Protein AF-A0A9E3HXE9-F1 (afdb_monomer_lite)

Structure (mmCIF, N/CA/C/O backbone):
data_AF-A0A9E3HXE9-F1
#
_entry.id   AF-A0A9E3HXE9-F1
#
loop_
_atom_site.group_PDB
_atom_site.id
_atom_site.type_symbol
_atom_site.label_atom_id
_atom_site.label_alt_id
_atom_site.label_comp_id
_atom_site.label_asym_id
_atom_site.label_entity_id
_atom_site.label_seq_id
_atom_site.pdbx_PDB_ins_code
_atom_site.Cartn_x
_atom_site.Cartn_y
_atom_site.Cartn_z
_atom_site.occupancy
_atom_site.B_iso_or_equiv
_atom_site.auth_seq_id
_atom_site.auth_comp_id
_atom_site.auth_asym_id
_atom_site.auth_atom_id
_atom_site.pdbx_PDB_model_num
ATOM 1 N N . MET A 1 1 ? -17.053 38.452 -14.455 1.00 53.38 1 MET A N 1
ATOM 2 C CA . MET A 1 1 ? -16.678 37.095 -14.899 1.00 53.38 1 MET A CA 1
ATOM 3 C C . MET A 1 1 ? -16.166 36.362 -13.679 1.00 53.38 1 MET A C 1
ATOM 5 O O . MET A 1 1 ? -15.423 37.004 -12.946 1.00 53.38 1 MET A O 1
ATOM 9 N N . PRO A 1 2 ? -16.601 35.128 -13.382 1.00 64.50 2 PRO A N 1
ATOM 10 C CA . PRO A 1 2 ? -15.963 34.377 -12.308 1.00 64.50 2 PRO A CA 1
ATOM 11 C C . PRO A 1 2 ? -14.489 34.178 -12.680 1.00 64.50 2 PRO A C 1
ATOM 13 O O . PRO A 1 2 ? -14.194 33.881 -13.838 1.00 64.50 2 PRO A O 1
ATOM 16 N N . GLU A 1 3 ? -13.588 34.439 -11.733 1.00 71.31 3 GLU A N 1
ATOM 17 C CA . GLU A 1 3 ? -12.160 34.160 -11.889 1.00 71.31 3 GLU A CA 1
ATOM 18 C C . GLU A 1 3 ? -11.969 32.687 -12.251 1.00 71.31 3 GLU A C 1
ATOM 20 O O . GLU A 1 3 ? -12.626 31.800 -11.700 1.00 71.31 3 GLU A O 1
ATOM 25 N N . GLU A 1 4 ? -11.101 32.441 -13.226 1.00 71.62 4 GLU A N 1
ATOM 26 C CA . GLU A 1 4 ? -10.730 31.100 -13.650 1.00 71.62 4 GLU A CA 1
ATOM 27 C C . GLU A 1 4 ? -9.945 30.454 -12.499 1.00 71.62 4 GLU A C 1
ATOM 29 O O . GLU A 1 4 ? -8.842 30.880 -12.164 1.00 71.62 4 GLU A O 1
ATOM 34 N N . ILE A 1 5 ? -10.558 29.487 -11.811 1.00 73.94 5 ILE A N 1
ATOM 35 C CA . ILE A 1 5 ? -9.915 28.789 -10.695 1.00 73.94 5 ILE A CA 1
ATOM 36 C C . ILE A 1 5 ? -8.927 27.785 -11.287 1.00 73.94 5 ILE A C 1
ATOM 38 O O . ILE A 1 5 ? -9.320 26.707 -11.738 1.00 73.94 5 ILE A O 1
ATOM 42 N N . THR A 1 6 ? -7.641 28.125 -11.258 1.00 74.00 6 THR A N 1
ATOM 43 C CA . THR A 1 6 ? -6.564 27.169 -11.523 1.00 74.00 6 THR A CA 1
ATOM 44 C C . THR A 1 6 ? -6.412 26.261 -10.305 1.00 74.00 6 THR A C 1
ATOM 46 O O . THR A 1 6 ? -6.052 26.715 -9.221 1.00 74.00 6 THR A O 1
ATOM 49 N N . LEU A 1 7 ? -6.723 24.974 -10.461 1.00 71.50 7 LEU A N 1
ATOM 50 C CA . LEU A 1 7 ? -6.482 23.973 -9.423 1.00 71.50 7 LEU A CA 1
ATOM 51 C C . LEU A 1 7 ? -5.044 23.472 -9.548 1.00 71.50 7 LEU A C 1
ATOM 53 O O . LEU A 1 7 ? -4.742 22.667 -10.426 1.00 71.50 7 LEU A O 1
ATOM 57 N N . GLU A 1 8 ? -4.166 23.951 -8.672 1.00 70.88 8 GLU A N 1
ATOM 58 C CA . GLU A 1 8 ? -2.809 23.420 -8.553 1.00 70.88 8 GLU A CA 1
ATOM 59 C C . GLU A 1 8 ? -2.836 22.090 -7.776 1.00 70.88 8 GLU A C 1
ATOM 61 O O . GLU A 1 8 ? -3.487 22.008 -6.725 1.00 70.88 8 GLU A O 1
ATOM 66 N N . PRO A 1 9 ? -2.178 21.025 -8.272 1.00 69.75 9 PRO A N 1
ATOM 67 C CA . PRO A 1 9 ? -2.058 19.776 -7.534 1.00 69.75 9 PRO A CA 1
ATOM 68 C C . PRO A 1 9 ? -1.363 20.013 -6.191 1.00 69.75 9 PRO A C 1
ATOM 70 O O . PRO A 1 9 ? -0.239 20.504 -6.141 1.00 69.75 9 PRO A O 1
ATOM 73 N N . LEU A 1 10 ? -2.020 19.642 -5.091 1.00 77.69 10 LEU A N 1
ATOM 74 C CA . LEU A 1 10 ? -1.366 19.632 -3.788 1.00 77.69 10 LEU A CA 1
ATOM 75 C C . LEU A 1 10 ? -0.417 18.435 -3.732 1.00 77.69 10 LEU A C 1
ATOM 77 O O . LEU A 1 10 ? -0.864 17.284 -3.757 1.00 77.69 10 LEU A O 1
ATOM 81 N N . GLU A 1 11 ? 0.878 18.715 -3.641 1.00 86.00 11 GLU A N 1
ATOM 82 C CA . GLU A 1 11 ? 1.893 17.682 -3.481 1.00 86.00 11 GLU A CA 1
ATOM 83 C C . GLU A 1 11 ? 1.659 16.866 -2.203 1.00 86.00 11 GLU A C 1
ATOM 85 O O . GLU A 1 11 ? 1.182 17.372 -1.183 1.00 86.00 11 GLU A O 1
ATOM 90 N N . PHE A 1 12 ? 2.047 15.590 -2.246 1.00 93.50 12 PHE A N 1
ATOM 91 C CA . PHE A 1 12 ? 2.109 14.730 -1.068 1.00 93.50 12 PHE A CA 1
ATOM 92 C C . PHE A 1 12 ? 3.563 14.275 -0.839 1.00 93.50 12 PHE A C 1
ATOM 94 O O . PHE A 1 12 ? 3.935 13.176 -1.269 1.00 93.50 12 PHE A O 1
ATOM 101 N N . PRO A 1 13 ? 4.403 15.110 -0.193 1.00 94.75 13 PRO A N 1
ATOM 102 C CA . PRO A 1 13 ? 5.852 14.908 -0.130 1.00 94.75 13 PRO A CA 1
ATOM 103 C C . PRO A 1 13 ? 6.271 13.562 0.462 1.00 94.75 13 PRO A C 1
ATOM 105 O O . PRO A 1 13 ? 7.201 12.929 -0.033 1.00 94.75 13 PRO A O 1
ATOM 108 N N . GLU A 1 14 ? 5.573 13.092 1.493 1.00 94.69 14 GLU A N 1
ATOM 109 C CA . GLU A 1 14 ? 5.854 11.825 2.164 1.00 94.69 14 GLU A CA 1
ATOM 110 C C . GLU A 1 14 ? 5.603 10.638 1.223 1.00 94.69 14 GLU A C 1
ATOM 112 O O . GLU A 1 14 ? 6.399 9.702 1.175 1.00 94.69 14 GLU A O 1
ATOM 117 N N . ALA A 1 15 ? 4.551 10.698 0.397 1.00 94.25 15 ALA A N 1
ATOM 118 C CA . ALA A 1 15 ? 4.275 9.674 -0.609 1.00 94.25 15 ALA A CA 1
ATOM 119 C C . ALA A 1 15 ? 5.284 9.704 -1.768 1.00 94.25 15 ALA A C 1
ATOM 121 O O . ALA A 1 15 ? 5.744 8.646 -2.206 1.00 94.25 15 ALA A O 1
ATOM 122 N N . ILE A 1 16 ? 5.648 10.902 -2.243 1.00 94.62 16 ILE A N 1
ATOM 123 C CA . ILE A 1 16 ? 6.659 11.093 -3.296 1.00 94.62 16 ILE A CA 1
ATOM 124 C C . ILE A 1 16 ? 8.001 10.522 -2.828 1.00 94.62 16 ILE A C 1
ATOM 126 O O . ILE A 1 16 ? 8.587 9.682 -3.512 1.00 94.62 16 ILE A O 1
ATOM 130 N N . ARG A 1 17 ? 8.447 10.900 -1.625 1.00 92.94 17 ARG A N 1
ATOM 131 C CA . ARG A 1 17 ? 9.674 10.386 -1.006 1.00 92.94 17 ARG A CA 1
ATOM 132 C C . ARG A 1 17 ? 9.624 8.869 -0.831 1.00 92.94 17 ARG A C 1
ATOM 134 O O . ARG A 1 17 ? 10.551 8.178 -1.246 1.00 92.94 17 ARG A O 1
ATOM 141 N N . ALA A 1 18 ? 8.539 8.338 -0.264 1.00 91.00 18 ALA A N 1
ATOM 142 C CA . ALA A 1 18 ? 8.398 6.903 -0.031 1.00 91.00 18 ALA A CA 1
ATOM 143 C C . ALA A 1 18 ? 8.505 6.077 -1.323 1.00 91.00 18 ALA A C 1
ATOM 145 O O . ALA A 1 18 ? 9.090 4.993 -1.309 1.00 91.00 18 ALA A O 1
ATOM 146 N N . PHE A 1 19 ? 7.967 6.579 -2.439 1.00 93.06 19 PHE A N 1
ATOM 147 C CA . PHE A 1 19 ? 8.109 5.917 -3.734 1.00 93.06 19 PHE A CA 1
ATOM 148 C C . PHE A 1 19 ? 9.499 6.094 -4.342 1.00 93.06 19 PHE A C 1
ATOM 150 O O . PHE A 1 19 ? 10.075 5.122 -4.836 1.00 93.06 19 PHE A O 1
ATOM 157 N N . GLY A 1 20 ? 10.026 7.321 -4.309 1.00 92.25 20 GLY A N 1
ATOM 158 C CA . GLY A 1 20 ? 11.288 7.677 -4.951 1.00 92.25 20 GLY A CA 1
ATOM 159 C C . GLY A 1 20 ? 12.470 6.876 -4.414 1.00 92.25 20 GLY A C 1
ATOM 160 O O . GLY A 1 20 ? 13.327 6.440 -5.184 1.00 92.25 20 GLY A O 1
ATOM 161 N N . GLU A 1 21 ? 12.451 6.580 -3.114 1.00 89.69 21 GLU A N 1
ATOM 162 C CA . GLU A 1 21 ? 13.458 5.762 -2.436 1.00 89.69 21 GLU A CA 1
ATOM 163 C C . GLU A 1 21 ? 13.432 4.267 -2.803 1.00 89.69 21 GLU A C 1
ATOM 165 O O . GLU A 1 21 ? 14.360 3.538 -2.448 1.00 89.69 21 GLU A O 1
ATOM 170 N N . ARG A 1 22 ? 12.397 3.770 -3.496 1.00 90.06 22 ARG A N 1
ATOM 171 C CA . ARG A 1 22 ? 12.358 2.354 -3.887 1.00 90.06 22 ARG A CA 1
ATOM 172 C C . ARG A 1 22 ? 13.457 2.042 -4.887 1.00 90.06 22 ARG A C 1
ATOM 174 O O . ARG A 1 22 ? 13.699 2.819 -5.800 1.00 90.06 22 ARG A O 1
ATOM 181 N N . VAL A 1 23 ? 14.068 0.867 -4.800 1.00 88.94 23 VAL A N 1
ATOM 182 C CA . VAL A 1 23 ? 15.114 0.475 -5.754 1.00 88.94 23 VAL A CA 1
ATOM 183 C C . VAL A 1 23 ? 14.550 -0.426 -6.841 1.00 88.94 23 VAL A C 1
ATOM 185 O O . VAL A 1 23 ? 13.822 -1.380 -6.567 1.00 88.94 23 VAL A O 1
ATOM 188 N N . VAL A 1 24 ? 14.900 -0.121 -8.090 1.00 91.19 24 VAL A N 1
ATOM 189 C CA . VAL A 1 24 ? 14.556 -0.941 -9.254 1.00 91.19 24 VAL A CA 1
ATOM 190 C C . VAL A 1 24 ? 15.346 -2.241 -9.210 1.00 91.19 24 VAL A C 1
ATOM 192 O O . VAL A 1 24 ? 16.575 -2.219 -9.194 1.00 91.19 24 VAL A O 1
ATOM 195 N N . ILE A 1 25 ? 14.644 -3.373 -9.225 1.00 88.31 25 ILE A N 1
ATOM 196 C CA . ILE A 1 25 ? 15.264 -4.702 -9.219 1.00 88.31 25 ILE A CA 1
ATOM 197 C C . ILE A 1 25 ? 14.565 -5.655 -10.189 1.00 88.31 25 ILE A C 1
ATOM 199 O O . ILE A 1 25 ? 13.402 -5.456 -10.562 1.00 88.31 25 ILE A O 1
ATOM 203 N N . SER A 1 26 ? 15.257 -6.731 -10.569 1.00 88.81 26 SER A N 1
ATOM 204 C CA . SER A 1 26 ? 14.665 -7.776 -11.404 1.00 88.81 26 SER A CA 1
ATOM 205 C C . SER A 1 26 ? 13.560 -8.544 -10.662 1.00 88.81 26 SER A C 1
ATOM 207 O O . SER A 1 26 ? 13.594 -8.654 -9.428 1.00 88.81 26 SER A O 1
ATOM 209 N N . PRO A 1 27 ? 12.587 -9.126 -11.385 1.00 89.75 27 PRO A N 1
ATOM 210 C CA . PRO A 1 27 ? 11.570 -9.987 -10.784 1.00 89.75 27 PRO A CA 1
ATOM 211 C C . PRO A 1 27 ? 12.154 -11.160 -9.987 1.00 89.75 27 PRO A C 1
ATOM 213 O O . PRO A 1 27 ? 11.601 -11.550 -8.958 1.00 89.75 27 PRO A O 1
ATOM 216 N N . GLU A 1 28 ? 13.274 -11.726 -10.437 1.00 87.00 28 GLU A N 1
ATOM 217 C CA . GLU A 1 28 ? 13.980 -12.824 -9.773 1.00 87.00 28 GLU A CA 1
ATOM 218 C C . GLU A 1 28 ? 14.561 -12.365 -8.438 1.00 87.00 28 GLU A C 1
ATOM 220 O O . GLU A 1 28 ? 14.392 -13.042 -7.422 1.00 87.00 28 GLU A O 1
ATOM 225 N N . ALA A 1 29 ? 15.199 -11.190 -8.418 1.00 83.94 29 ALA A N 1
ATOM 226 C CA . ALA A 1 29 ? 15.708 -10.601 -7.190 1.00 83.94 29 ALA A CA 1
ATOM 227 C C . ALA A 1 29 ? 14.568 -10.298 -6.213 1.00 83.94 29 ALA A C 1
ATOM 229 O O . ALA A 1 29 ? 14.694 -10.631 -5.040 1.00 83.94 29 ALA A O 1
ATOM 230 N N . PHE A 1 30 ? 13.446 -9.758 -6.701 1.00 86.00 30 PHE A N 1
ATOM 231 C CA . PHE A 1 30 ? 12.275 -9.436 -5.883 1.00 86.00 30 PHE A CA 1
ATOM 232 C C . PHE A 1 30 ? 11.636 -10.668 -5.235 1.00 86.00 30 PHE A C 1
ATOM 234 O O . PHE A 1 30 ? 11.259 -10.632 -4.065 1.00 86.00 30 PHE A O 1
ATOM 241 N N . LYS A 1 31 ? 11.537 -11.786 -5.966 1.00 86.25 31 LYS A N 1
ATOM 242 C CA . LYS A 1 31 ? 11.004 -13.050 -5.427 1.00 86.25 31 LYS A CA 1
ATOM 243 C C . LYS A 1 31 ? 11.828 -13.587 -4.258 1.00 86.25 31 LYS A C 1
ATOM 245 O O . LYS A 1 31 ? 11.256 -14.214 -3.372 1.00 86.25 31 LYS A O 1
ATOM 250 N N . ALA A 1 32 ? 13.137 -13.339 -4.261 1.00 84.19 32 ALA A N 1
ATOM 251 C CA . ALA A 1 32 ? 14.045 -13.766 -3.200 1.00 84.19 32 ALA A CA 1
ATOM 252 C C . ALA A 1 32 ? 13.973 -12.887 -1.936 1.00 84.19 32 ALA A C 1
ATOM 254 O O . ALA A 1 32 ? 14.601 -13.228 -0.937 1.00 84.19 32 ALA A O 1
ATOM 255 N N . LEU A 1 33 ? 13.239 -11.768 -1.975 1.00 79.19 33 LEU A N 1
ATOM 256 C CA . LEU A 1 33 ? 13.024 -10.895 -0.821 1.00 79.19 33 LEU A CA 1
ATOM 257 C C . LEU A 1 33 ? 11.876 -11.421 0.046 1.00 79.19 33 LEU A C 1
ATOM 259 O O . LEU A 1 33 ? 10.850 -11.881 -0.479 1.00 79.19 33 LEU A O 1
ATOM 263 N N . ASP A 1 34 ? 12.030 -11.286 1.363 1.00 81.62 34 ASP A N 1
ATOM 264 C CA . ASP A 1 34 ? 10.933 -11.429 2.320 1.00 81.62 34 ASP A CA 1
ATOM 265 C C . ASP A 1 34 ? 9.880 -10.318 2.138 1.00 81.62 34 ASP A C 1
ATOM 267 O O . ASP A 1 34 ? 10.105 -9.325 1.441 1.00 81.62 34 ASP A O 1
ATOM 271 N N . GLU A 1 35 ? 8.701 -10.499 2.734 1.00 78.12 35 GLU A N 1
ATOM 272 C CA . GLU A 1 35 ? 7.560 -9.601 2.522 1.00 78.12 35 GLU A CA 1
ATOM 273 C C . GLU A 1 35 ? 7.824 -8.162 2.982 1.00 78.12 35 GLU A C 1
ATOM 275 O O . GLU A 1 35 ? 7.425 -7.235 2.282 1.00 78.12 35 GLU A O 1
ATOM 280 N N . GLN A 1 36 ? 8.545 -7.963 4.088 1.00 76.69 36 GLN A N 1
ATOM 281 C CA . GLN A 1 36 ? 8.868 -6.625 4.590 1.00 76.69 36 GLN A CA 1
ATOM 282 C C . GLN A 1 36 ? 9.848 -5.915 3.655 1.00 76.69 36 GLN A C 1
ATOM 284 O O . GLN A 1 36 ? 9.658 -4.752 3.294 1.00 76.69 36 GLN A O 1
ATOM 289 N N . THR A 1 37 ? 10.855 -6.644 3.179 1.00 78.56 37 THR A N 1
ATOM 290 C CA . THR A 1 37 ? 11.885 -6.115 2.284 1.00 78.56 37 THR A CA 1
ATOM 291 C C . THR A 1 37 ? 11.330 -5.666 0.925 1.00 78.56 37 THR A C 1
ATOM 293 O O . THR A 1 37 ? 11.843 -4.731 0.305 1.00 78.56 37 THR A O 1
ATOM 296 N N . ARG A 1 38 ? 10.232 -6.274 0.461 1.00 82.31 38 ARG A N 1
ATOM 297 C CA . ARG A 1 38 ? 9.562 -5.897 -0.798 1.00 82.31 38 ARG A CA 1
ATOM 298 C C . ARG A 1 38 ? 9.024 -4.466 -0.805 1.00 82.31 38 ARG A C 1
ATOM 300 O O . ARG A 1 38 ? 8.910 -3.896 -1.887 1.00 82.31 38 ARG A O 1
ATOM 307 N N . ALA A 1 39 ? 8.745 -3.865 0.355 1.00 81.75 39 ALA A N 1
ATOM 308 C CA . ALA A 1 39 ? 8.250 -2.488 0.454 1.00 81.75 39 ALA A CA 1
ATOM 309 C C . ALA A 1 39 ? 9.229 -1.443 -0.123 1.00 81.75 39 ALA A C 1
ATOM 311 O O . ALA A 1 39 ? 8.799 -0.406 -0.638 1.00 81.75 39 ALA A O 1
ATOM 312 N N . ALA A 1 40 ? 10.535 -1.731 -0.069 1.00 83.25 40 ALA A N 1
ATOM 313 C CA . ALA A 1 40 ? 11.605 -0.859 -0.558 1.00 83.25 40 ALA A CA 1
ATOM 314 C C . ALA A 1 40 ? 12.023 -1.139 -2.006 1.00 83.25 40 ALA A C 1
ATOM 316 O O . ALA A 1 40 ? 12.920 -0.482 -2.530 1.00 83.25 40 ALA A O 1
ATOM 317 N N . ALA A 1 41 ? 11.425 -2.133 -2.655 1.00 87.19 41 ALA A N 1
ATOM 318 C CA . ALA A 1 41 ? 11.788 -2.529 -4.003 1.00 87.19 41 ALA A CA 1
ATOM 319 C C . ALA A 1 41 ? 10.678 -2.173 -4.992 1.00 87.19 41 ALA A C 1
ATOM 321 O O . ALA A 1 41 ? 9.487 -2.226 -4.683 1.00 87.19 41 ALA A O 1
ATOM 322 N N . PHE A 1 42 ? 11.069 -1.850 -6.218 1.00 92.75 42 PHE A N 1
ATOM 323 C CA . PHE A 1 42 ? 10.162 -1.709 -7.344 1.00 92.75 42 PHE A CA 1
ATOM 324 C C . PHE A 1 42 ? 10.528 -2.721 -8.427 1.00 92.75 42 PHE A C 1
ATOM 326 O O . PHE A 1 42 ? 11.683 -2.838 -8.839 1.00 92.75 42 PHE A O 1
ATOM 333 N N . THR A 1 43 ? 9.528 -3.462 -8.898 1.00 93.94 43 THR A N 1
ATOM 334 C CA . THR A 1 43 ? 9.687 -4.396 -10.010 1.00 93.94 43 THR A CA 1
ATOM 335 C C . THR A 1 43 ? 8.381 -4.558 -10.780 1.00 93.94 43 THR A C 1
ATOM 337 O O . THR A 1 43 ? 7.294 -4.261 -10.277 1.00 93.94 43 THR A O 1
ATOM 340 N N . MET A 1 44 ? 8.478 -5.102 -11.990 1.00 94.62 44 MET A N 1
ATOM 341 C CA . MET A 1 44 ? 7.336 -5.522 -12.794 1.00 94.62 44 MET A CA 1
ATOM 342 C C . MET A 1 44 ? 7.498 -7.000 -13.138 1.00 94.62 44 MET A C 1
ATOM 344 O O . MET A 1 44 ? 8.269 -7.360 -14.016 1.00 94.62 44 MET A O 1
ATOM 348 N N . GLY A 1 45 ? 6.737 -7.874 -12.475 1.00 90.19 45 GLY A N 1
ATOM 349 C CA . GLY A 1 45 ? 6.890 -9.331 -12.603 1.00 90.19 45 GLY A CA 1
ATOM 350 C C . GLY A 1 45 ? 6.734 -9.946 -14.007 1.00 90.19 45 GLY A C 1
ATOM 351 O O . GLY A 1 45 ? 6.992 -11.136 -14.149 1.00 90.19 45 GLY A O 1
ATOM 352 N N . LYS A 1 46 ? 6.296 -9.185 -15.022 1.00 89.81 46 LYS A N 1
ATOM 353 C CA . LYS A 1 46 ? 6.209 -9.617 -16.434 1.00 89.81 46 LYS A CA 1
ATOM 354 C C . LYS A 1 46 ? 7.265 -8.969 -17.342 1.00 89.81 46 LYS A C 1
ATOM 356 O O . LYS A 1 46 ? 7.139 -9.064 -18.557 1.00 89.81 46 LYS A O 1
ATOM 361 N N . VAL A 1 47 ? 8.242 -8.269 -16.771 1.00 90.56 47 VAL A N 1
ATOM 362 C CA . VAL A 1 47 ? 9.253 -7.498 -17.500 1.00 90.56 47 VAL A CA 1
ATOM 363 C C . VAL A 1 47 ? 10.630 -7.947 -17.041 1.00 90.56 47 VAL A C 1
ATOM 365 O O . VAL A 1 47 ? 10.930 -7.871 -15.852 1.00 90.56 47 VAL A O 1
ATOM 368 N N . SER A 1 48 ? 11.454 -8.419 -17.971 1.00 87.06 48 SER A N 1
ATOM 369 C CA . SER A 1 48 ? 12.845 -8.811 -17.712 1.00 87.06 48 SER A CA 1
ATOM 370 C C . SER A 1 48 ? 13.812 -7.642 -17.884 1.00 87.06 48 SER A C 1
ATOM 372 O O . SER A 1 48 ? 14.864 -7.593 -17.250 1.00 87.06 48 SER A O 1
ATOM 374 N N . GLU A 1 49 ? 13.464 -6.679 -18.732 1.00 91.25 49 GLU A N 1
ATOM 375 C CA . GLU A 1 49 ? 14.345 -5.589 -19.116 1.00 91.25 49 GLU A CA 1
ATOM 376 C C . GLU A 1 49 ? 14.342 -4.501 -18.042 1.00 91.25 49 GLU A C 1
ATOM 378 O O . GLU A 1 49 ? 13.374 -3.753 -17.889 1.00 91.25 49 GLU A O 1
ATOM 383 N N . LEU A 1 50 ? 15.459 -4.367 -17.320 1.00 90.31 50 LEU A N 1
ATOM 384 C CA . LEU A 1 50 ? 15.617 -3.364 -16.259 1.00 90.31 50 LEU A CA 1
ATOM 385 C C . LEU A 1 50 ? 15.325 -1.938 -16.739 1.00 90.31 50 LEU A C 1
ATOM 387 O O . LEU A 1 50 ? 14.775 -1.152 -15.978 1.00 90.31 50 LEU A O 1
ATOM 391 N N . GLN A 1 51 ? 15.629 -1.616 -18.000 1.00 92.19 51 GLN A N 1
ATOM 392 C CA . GLN A 1 51 ? 15.319 -0.310 -18.591 1.00 92.19 51 GLN A CA 1
ATOM 393 C C . GLN A 1 51 ? 13.811 -0.023 -18.629 1.00 92.19 51 GLN A C 1
ATOM 395 O O . GLN A 1 51 ? 13.400 1.105 -18.369 1.00 92.19 51 GLN A O 1
ATOM 400 N N . LEU A 1 52 ? 12.974 -1.031 -18.896 1.00 94.81 52 LEU A N 1
ATOM 401 C CA . LEU A 1 52 ? 11.518 -0.876 -18.862 1.00 94.81 52 LEU A CA 1
ATOM 402 C C . LEU A 1 52 ? 10.992 -0.745 -17.434 1.00 94.81 52 LEU A C 1
ATOM 404 O O . LEU A 1 52 ? 10.086 0.048 -17.188 1.00 94.81 52 LEU A O 1
ATOM 408 N N . ILE A 1 53 ? 11.567 -1.490 -16.487 1.00 95.94 53 ILE A N 1
ATOM 409 C CA . ILE A 1 53 ? 11.200 -1.368 -15.071 1.00 95.94 53 ILE A CA 1
ATOM 410 C C . ILE A 1 53 ? 11.588 0.023 -14.548 1.00 95.94 53 ILE A C 1
ATOM 412 O O . ILE A 1 53 ? 10.7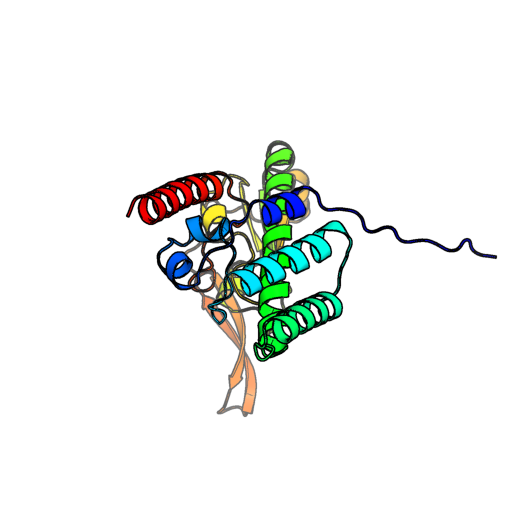79 0.679 -13.898 1.00 95.94 53 ILE A O 1
ATOM 416 N N . ALA A 1 54 ? 12.790 0.504 -14.869 1.00 95.56 54 ALA A N 1
ATOM 417 C CA . ALA A 1 54 ? 13.243 1.842 -14.505 1.00 95.56 54 ALA A CA 1
ATOM 418 C C . ALA A 1 54 ? 12.347 2.927 -15.116 1.00 95.56 54 ALA A C 1
ATOM 420 O O . ALA A 1 54 ? 11.841 3.772 -14.384 1.00 95.56 54 ALA A O 1
ATOM 421 N N . GLY A 1 55 ? 12.037 2.839 -16.412 1.00 96.38 55 GLY A N 1
ATOM 422 C CA . GLY A 1 55 ? 11.134 3.792 -17.058 1.00 96.38 55 GLY A CA 1
ATOM 423 C C . GLY A 1 55 ? 9.711 3.780 -16.487 1.00 96.38 55 GLY A C 1
ATOM 424 O O . GLY A 1 55 ? 9.077 4.828 -16.378 1.00 96.38 55 GLY A O 1
ATOM 425 N N . ALA A 1 56 ? 9.205 2.619 -16.057 1.00 96.94 56 ALA A N 1
ATOM 426 C CA . ALA A 1 56 ? 7.928 2.547 -15.349 1.00 96.94 56 ALA A CA 1
ATOM 427 C C . ALA A 1 56 ? 7.987 3.218 -13.968 1.00 96.94 56 ALA A C 1
ATOM 429 O O . ALA A 1 56 ? 7.028 3.880 -13.572 1.00 96.94 56 ALA A O 1
ATOM 430 N N . LYS A 1 57 ? 9.099 3.078 -13.236 1.00 96.88 57 LYS A N 1
ATOM 431 C CA . LYS A 1 57 ? 9.298 3.805 -11.978 1.00 96.88 57 LYS A CA 1
ATOM 432 C C . LYS A 1 57 ? 9.308 5.312 -12.219 1.00 96.88 57 LYS A C 1
ATOM 434 O O . LYS A 1 57 ? 8.554 6.011 -11.558 1.00 96.88 57 LYS A O 1
ATOM 439 N N . GLU A 1 58 ? 10.073 5.791 -13.194 1.00 96.00 58 GLU A N 1
ATOM 440 C CA . GLU A 1 58 ? 10.138 7.218 -13.539 1.00 96.00 58 GLU A CA 1
ATOM 441 C C . GLU A 1 58 ? 8.761 7.778 -13.930 1.00 96.00 58 GLU A C 1
ATOM 443 O O . GLU A 1 58 ? 8.379 8.868 -13.509 1.00 96.00 58 GLU A O 1
ATOM 448 N N . GL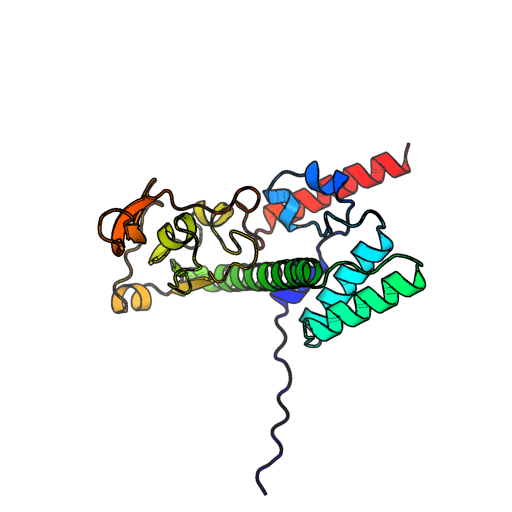Y A 1 59 ? 7.976 7.024 -14.707 1.00 96.00 59 GLY A N 1
ATOM 449 C CA . GLY A 1 59 ? 6.606 7.413 -15.054 1.00 96.00 59 GLY A CA 1
ATOM 450 C C . GLY A 1 59 ? 5.680 7.506 -13.837 1.00 96.00 59 GLY A C 1
ATOM 451 O O . GLY A 1 59 ? 4.835 8.396 -13.766 1.00 96.00 59 GLY A O 1
ATOM 452 N N . LEU A 1 60 ? 5.848 6.614 -12.859 1.00 96.38 60 LEU A N 1
ATOM 453 C CA . LEU A 1 60 ? 5.119 6.665 -11.591 1.00 96.38 60 LEU A CA 1
ATOM 454 C C . LEU A 1 60 ? 5.575 7.818 -10.689 1.00 96.38 60 LEU A C 1
ATOM 456 O O . LEU A 1 60 ? 4.734 8.426 -10.036 1.00 96.38 60 LEU A O 1
ATOM 460 N N . GLU A 1 61 ? 6.870 8.134 -10.660 1.00 95.12 61 GLU A N 1
ATOM 461 C CA . GLU A 1 61 ? 7.399 9.296 -9.937 1.00 95.12 61 GLU A CA 1
ATOM 462 C C . GLU A 1 61 ? 6.794 10.588 -10.466 1.00 95.12 61 GLU A C 1
ATOM 464 O O . GLU A 1 61 ? 6.221 11.336 -9.678 1.00 95.12 61 GLU A O 1
ATOM 469 N N . ARG A 1 62 ? 6.811 10.789 -11.791 1.00 93.56 62 ARG A N 1
ATOM 470 C CA . ARG A 1 62 ? 6.153 11.943 -12.421 1.00 93.56 62 ARG A CA 1
ATOM 471 C C . ARG A 1 62 ? 4.669 12.002 -12.084 1.00 93.56 62 ARG A C 1
ATOM 473 O O . ARG A 1 62 ? 4.162 13.055 -11.717 1.00 93.56 62 ARG A O 1
ATOM 480 N N . ALA A 1 63 ? 3.969 10.867 -12.147 1.00 93.62 63 ALA A N 1
ATOM 481 C CA . ALA A 1 63 ? 2.549 10.827 -11.809 1.00 93.62 63 ALA A CA 1
ATOM 482 C C . ALA A 1 63 ? 2.264 11.234 -10.351 1.00 93.62 63 ALA A C 1
ATOM 484 O O . ALA A 1 63 ? 1.210 11.812 -10.086 1.00 93.62 63 ALA A O 1
ATOM 485 N N . LEU A 1 64 ? 3.182 10.938 -9.423 1.00 93.12 64 LEU A N 1
ATOM 486 C CA . LEU A 1 64 ? 3.083 11.309 -8.010 1.00 93.12 64 LEU A CA 1
ATOM 487 C C . LEU A 1 64 ? 3.479 12.766 -7.737 1.00 93.12 64 LEU A C 1
ATOM 489 O O . LEU A 1 64 ? 2.875 13.377 -6.860 1.00 93.12 64 LEU A O 1
ATOM 493 N N . SER A 1 65 ? 4.480 13.307 -8.439 1.00 92.38 65 SER A N 1
ATOM 494 C CA . SER A 1 65 ? 4.997 14.662 -8.200 1.00 92.38 65 SER A CA 1
ATOM 495 C C . SER A 1 65 ? 4.260 15.745 -8.983 1.00 92.38 65 SER A C 1
ATOM 497 O O . SER A 1 65 ? 3.949 16.791 -8.434 1.00 92.38 65 SER A O 1
ATOM 499 N N . GLU A 1 66 ? 3.964 15.501 -10.258 1.00 90.56 66 GLU A N 1
ATOM 500 C CA . GLU A 1 66 ? 3.416 16.507 -11.181 1.00 90.56 66 GLU A CA 1
ATOM 501 C C . GLU A 1 66 ? 1.900 16.357 -11.377 1.00 90.56 66 GLU A C 1
ATOM 503 O O . GLU A 1 66 ? 1.243 17.239 -11.925 1.00 90.56 66 GLU A O 1
ATOM 508 N N . GLY A 1 67 ? 1.331 15.240 -10.913 1.00 85.38 67 GLY A N 1
ATOM 509 C CA . GLY A 1 67 ? -0.041 14.848 -11.210 1.00 85.38 67 GLY A CA 1
ATOM 510 C C . GLY A 1 67 ? -0.147 14.255 -12.616 1.00 85.38 67 GLY A C 1
ATOM 511 O O . GLY A 1 67 ? -0.139 14.961 -13.617 1.00 85.38 67 GLY A O 1
ATOM 512 N N . GLY A 1 68 ? -0.281 12.930 -12.696 1.00 86.88 68 GLY A N 1
ATOM 513 C CA . GLY A 1 68 ? -0.412 12.203 -13.963 1.00 86.88 68 GLY A CA 1
ATOM 514 C C . GLY A 1 68 ? -1.499 11.136 -13.913 1.00 86.88 68 GLY A C 1
ATOM 515 O O . GLY A 1 68 ? -1.788 10.552 -12.865 1.00 86.88 68 GLY A O 1
ATOM 516 N N . THR A 1 69 ? -2.121 10.863 -15.056 1.00 93.19 69 THR A N 1
ATOM 517 C CA . THR A 1 69 ? -3.158 9.836 -15.174 1.00 93.19 69 THR A CA 1
ATOM 518 C C . THR A 1 69 ? -2.570 8.479 -15.562 1.00 93.19 69 THR A C 1
ATOM 520 O O . THR A 1 69 ? -1.448 8.358 -16.058 1.00 93.19 69 THR A O 1
ATOM 523 N N . PHE A 1 70 ? -3.374 7.421 -15.423 1.00 96.00 70 PHE A N 1
ATOM 524 C CA . PHE A 1 70 ? -3.021 6.116 -15.985 1.00 96.00 70 PHE A CA 1
ATOM 525 C C . PHE A 1 70 ? -2.807 6.174 -17.512 1.00 96.00 70 PHE A C 1
ATOM 527 O O . PHE A 1 70 ? -2.004 5.410 -18.049 1.00 96.00 70 PHE A O 1
ATOM 534 N N . ALA A 1 71 ? -3.512 7.061 -18.224 1.00 96.38 71 ALA A N 1
ATOM 535 C CA . ALA A 1 71 ? -3.340 7.202 -19.666 1.00 96.38 71 ALA A CA 1
ATOM 536 C C . ALA A 1 71 ? -1.937 7.721 -20.010 1.00 96.38 71 ALA A C 1
ATOM 538 O O . ALA A 1 71 ? -1.301 7.149 -20.894 1.00 96.38 71 ALA A O 1
ATOM 539 N N . ASP A 1 72 ? -1.447 8.713 -19.263 1.00 95.44 72 ASP A N 1
ATOM 540 C CA . ASP A 1 72 ? -0.106 9.286 -19.430 1.00 95.44 72 ASP A CA 1
ATOM 541 C C . ASP A 1 72 ? 0.962 8.224 -19.157 1.00 95.44 72 ASP A C 1
ATOM 543 O O . ASP A 1 72 ? 1.762 7.905 -20.034 1.00 95.44 72 ASP A O 1
ATOM 547 N N . PHE A 1 73 ? 0.866 7.546 -18.006 1.00 96.88 73 PHE A N 1
ATOM 548 C CA . PHE A 1 73 ? 1.759 6.440 -17.646 1.00 96.88 73 PHE A CA 1
ATOM 549 C C . PHE A 1 73 ? 1.813 5.344 -18.723 1.00 96.88 73 PHE A C 1
ATOM 551 O O . PHE A 1 73 ? 2.884 4.862 -19.098 1.00 96.88 73 PHE A O 1
ATOM 558 N N . LYS A 1 74 ? 0.649 4.934 -19.241 1.00 97.31 74 LYS A N 1
ATOM 559 C CA . LYS A 1 74 ? 0.549 3.900 -20.278 1.00 97.31 74 LYS A CA 1
ATOM 560 C C . LYS A 1 74 ? 1.198 4.351 -21.590 1.00 97.31 74 LYS A C 1
ATOM 562 O O . LYS A 1 74 ? 1.852 3.538 -22.244 1.00 97.31 74 LYS A O 1
ATOM 567 N N . ASN A 1 75 ? 0.992 5.606 -21.985 1.00 96.31 75 ASN A N 1
ATOM 568 C CA . ASN A 1 75 ? 1.551 6.160 -23.215 1.00 96.31 75 ASN A CA 1
ATOM 569 C C . ASN A 1 75 ? 3.078 6.274 -23.119 1.00 96.31 75 ASN A C 1
ATOM 571 O O . ASN A 1 75 ? 3.767 5.809 -24.027 1.00 96.31 75 ASN A O 1
ATOM 575 N N . ASP A 1 76 ? 3.595 6.781 -21.999 1.00 95.19 76 ASP A N 1
ATOM 576 C CA . ASP A 1 76 ? 5.033 6.892 -21.731 1.00 95.19 76 ASP A CA 1
ATOM 577 C C . ASP A 1 76 ? 5.718 5.522 -21.757 1.00 95.19 76 ASP A C 1
ATOM 579 O O . ASP A 1 76 ? 6.720 5.324 -22.452 1.00 95.19 76 ASP A O 1
ATOM 583 N N . PHE A 1 77 ? 5.139 4.538 -21.058 1.00 96.38 77 PHE A N 1
ATOM 584 C CA . PHE A 1 77 ? 5.656 3.171 -21.060 1.00 96.38 77 PHE A CA 1
ATOM 585 C C . PHE A 1 77 ? 5.636 2.559 -22.468 1.00 96.38 77 PHE A C 1
ATOM 587 O O . PHE A 1 77 ? 6.602 1.921 -22.887 1.00 96.38 77 PHE A O 1
ATOM 594 N N . GLY A 1 78 ? 4.549 2.760 -23.220 1.00 96.31 78 GLY A N 1
ATOM 595 C CA . GLY A 1 78 ? 4.421 2.277 -24.595 1.00 96.31 78 GLY A CA 1
ATOM 596 C C . GLY A 1 78 ? 5.451 2.899 -25.541 1.00 96.31 78 GLY A C 1
ATOM 597 O O . GLY A 1 78 ? 6.046 2.188 -26.350 1.00 96.31 78 GLY A O 1
ATOM 598 N N . ALA A 1 79 ? 5.710 4.203 -25.415 1.00 96.06 79 ALA A N 1
ATOM 599 C CA . ALA A 1 79 ? 6.728 4.899 -26.195 1.00 96.06 79 ALA A CA 1
ATOM 600 C C . ALA A 1 79 ? 8.137 4.355 -25.907 1.00 96.06 79 ALA A C 1
ATOM 602 O O . ALA A 1 79 ? 8.899 4.093 -26.842 1.00 96.06 79 ALA A O 1
ATOM 603 N N . LEU A 1 80 ? 8.461 4.117 -24.631 1.00 96.00 80 LEU A N 1
ATOM 604 C CA . LEU A 1 80 ? 9.730 3.509 -24.235 1.00 96.00 80 LEU A CA 1
ATOM 605 C C . LEU A 1 80 ? 9.871 2.076 -24.768 1.00 96.00 80 LEU A C 1
ATOM 607 O O . LEU A 1 80 ? 10.904 1.741 -25.345 1.00 96.00 80 LEU A O 1
ATOM 611 N N . ALA A 1 81 ? 8.831 1.249 -24.632 1.00 95.50 81 ALA A N 1
ATOM 612 C CA . ALA A 1 81 ? 8.829 -0.119 -25.148 1.00 95.50 81 ALA A CA 1
ATOM 613 C C . ALA A 1 81 ? 9.066 -0.161 -26.663 1.00 95.50 81 ALA A C 1
ATOM 615 O O . ALA A 1 81 ? 9.949 -0.883 -27.125 1.00 95.50 81 ALA A O 1
ATOM 616 N N . ASN A 1 82 ? 8.372 0.690 -27.424 1.00 95.75 82 ASN A N 1
ATOM 617 C CA . ASN A 1 82 ? 8.554 0.791 -28.872 1.00 95.75 82 ASN A CA 1
ATOM 618 C C . ASN A 1 82 ? 9.979 1.215 -29.249 1.00 95.75 82 ASN A C 1
ATOM 620 O O . ASN A 1 82 ? 10.567 0.643 -30.165 1.00 95.75 82 ASN A O 1
ATOM 624 N N . LYS A 1 83 ? 10.562 2.179 -28.524 1.00 95.88 83 LYS A N 1
ATOM 625 C CA . LYS A 1 83 ? 11.950 2.619 -28.735 1.00 95.88 83 LYS A CA 1
ATOM 626 C C . LYS A 1 83 ? 12.960 1.488 -28.516 1.00 95.88 83 LYS A C 1
ATOM 628 O O . LYS A 1 83 ? 13.981 1.451 -29.195 1.00 95.88 83 LYS A O 1
ATOM 633 N N . LEU A 1 84 ? 12.672 0.575 -27.590 1.00 94.00 84 LEU A N 1
ATOM 634 C CA . LEU A 1 84 ? 13.502 -0.596 -27.297 1.00 94.00 84 LEU A CA 1
ATOM 635 C C . LEU A 1 84 ? 13.181 -1.809 -28.188 1.00 94.00 84 LEU A C 1
ATOM 637 O O . LEU A 1 84 ? 13.807 -2.854 -28.035 1.00 94.00 84 LEU A O 1
ATOM 641 N N . GLY A 1 85 ? 12.221 -1.697 -29.113 1.00 93.81 85 GLY A N 1
ATOM 642 C CA . GLY A 1 85 ? 11.792 -2.808 -29.966 1.00 93.81 85 GLY A CA 1
ATOM 643 C C . GLY A 1 85 ? 11.023 -3.903 -29.217 1.00 93.81 85 GLY A C 1
ATOM 644 O O . GLY A 1 85 ? 10.956 -5.038 -29.685 1.00 93.81 85 GLY A O 1
ATOM 645 N N . ILE A 1 86 ? 10.451 -3.581 -28.054 1.00 92.62 86 ILE A N 1
ATOM 646 C CA . ILE A 1 86 ? 9.727 -4.517 -27.190 1.00 92.62 86 ILE A CA 1
ATOM 647 C C . ILE A 1 86 ? 8.226 -4.302 -27.365 1.00 92.62 86 ILE A C 1
ATOM 649 O O . ILE A 1 86 ? 7.737 -3.174 -27.397 1.00 92.62 86 ILE A O 1
ATOM 653 N N . THR A 1 87 ? 7.473 -5.401 -27.452 1.00 90.25 87 THR A N 1
ATOM 654 C CA . THR A 1 87 ? 6.011 -5.331 -27.560 1.00 90.25 87 THR A CA 1
ATOM 655 C C . THR A 1 87 ? 5.410 -4.739 -26.277 1.00 90.25 87 THR A C 1
ATOM 657 O O . THR A 1 87 ? 5.674 -5.266 -25.192 1.00 90.25 87 THR A O 1
ATOM 660 N N . PRO A 1 88 ? 4.576 -3.685 -26.365 1.00 87.50 88 PRO A N 1
ATOM 661 C CA . PRO A 1 88 ? 3.922 -3.105 -25.198 1.00 87.50 88 PRO A CA 1
ATOM 662 C C . PRO A 1 88 ? 3.059 -4.114 -24.428 1.00 87.50 88 PRO A C 1
ATOM 664 O O . PRO A 1 88 ? 2.388 -4.974 -25.001 1.00 87.50 88 PRO A O 1
ATOM 667 N N . LEU A 1 89 ? 3.043 -3.982 -23.102 1.00 93.00 89 LEU A N 1
ATOM 668 C CA . LEU A 1 89 ? 2.273 -4.855 -22.217 1.00 93.00 89 LEU A CA 1
ATOM 669 C C . LEU A 1 89 ? 0.771 -4.551 -22.273 1.00 93.00 89 LEU A C 1
ATOM 671 O O . LEU A 1 89 ? 0.339 -3.453 -22.622 1.00 93.00 89 LEU A O 1
ATOM 675 N N . SER A 1 90 ? -0.044 -5.517 -21.838 1.00 95.56 90 SER A N 1
ATOM 676 C CA . SER A 1 90 ? -1.497 -5.334 -21.763 1.00 95.56 90 SER A CA 1
ATOM 677 C C . SER A 1 90 ? -1.871 -4.134 -20.869 1.00 95.56 90 SER A C 1
ATOM 679 O O . SER A 1 90 ? -1.342 -4.044 -19.752 1.00 95.56 90 SER A O 1
ATOM 681 N N . PRO A 1 91 ? -2.853 -3.296 -21.257 1.00 95.88 91 PRO A N 1
ATOM 682 C CA . PRO A 1 91 ? -3.298 -2.163 -20.442 1.00 95.88 91 PRO A CA 1
ATOM 683 C C . PRO A 1 91 ? -3.729 -2.552 -19.023 1.00 95.88 91 PRO A C 1
ATOM 685 O O . PRO A 1 91 ? -3.423 -1.846 -18.074 1.00 95.88 91 PRO A O 1
ATOM 688 N N . HIS A 1 92 ? -4.375 -3.708 -18.851 1.00 96.06 92 HIS A N 1
ATOM 689 C CA . HIS A 1 92 ? -4.809 -4.200 -17.536 1.00 96.06 92 HIS A CA 1
ATOM 690 C C . HIS A 1 92 ? -3.642 -4.460 -16.567 1.00 96.06 92 HIS A C 1
ATOM 692 O O . HIS A 1 92 ? -3.747 -4.226 -15.361 1.00 96.06 92 HIS A O 1
ATOM 698 N N . TYR A 1 93 ? -2.515 -4.948 -17.091 1.00 96.12 93 TYR A N 1
ATOM 699 C CA . TYR A 1 93 ? -1.312 -5.154 -16.292 1.00 96.12 93 TYR A CA 1
ATOM 700 C C . TYR A 1 93 ? -0.674 -3.819 -15.900 1.00 96.12 93 TYR A C 1
ATOM 702 O O . TYR A 1 93 ? -0.360 -3.622 -14.729 1.00 96.12 93 TYR A O 1
ATOM 710 N N . LEU A 1 94 ? -0.553 -2.890 -16.853 1.00 97.19 94 LEU A N 1
ATOM 711 C CA . LEU A 1 94 ? -0.025 -1.549 -16.592 1.00 97.19 94 LEU A CA 1
ATOM 712 C C . LEU A 1 94 ? -0.886 -0.788 -15.580 1.00 97.19 94 LEU A C 1
ATOM 714 O O . LEU A 1 94 ? -0.343 -0.145 -14.691 1.00 97.19 94 LEU A O 1
ATOM 718 N N . GLU A 1 95 ? -2.210 -0.922 -15.646 1.00 97.38 95 GLU A N 1
ATOM 719 C CA . GLU A 1 95 ? -3.121 -0.328 -14.663 1.00 97.38 95 GLU A CA 1
ATOM 720 C C . GLU A 1 95 ? -2.872 -0.898 -13.263 1.00 97.38 95 GLU A C 1
ATOM 722 O O . GLU A 1 95 ? -2.850 -0.165 -12.279 1.00 97.38 95 GLU A O 1
ATOM 727 N N . THR A 1 96 ? -2.634 -2.207 -13.161 1.00 96.81 96 THR A N 1
ATOM 728 C CA . THR A 1 96 ? -2.306 -2.848 -11.881 1.00 96.81 96 THR A CA 1
ATOM 729 C C . THR A 1 96 ? -0.986 -2.321 -11.320 1.00 96.81 96 THR A C 1
ATOM 731 O O . THR A 1 96 ? -0.915 -2.018 -10.132 1.00 96.81 96 THR A O 1
ATOM 734 N N . VAL A 1 97 ? 0.046 -2.181 -12.158 1.00 96.62 97 VAL A N 1
ATOM 735 C CA . VAL A 1 97 ? 1.339 -1.600 -11.758 1.00 96.62 97 VAL A CA 1
ATOM 736 C C . VAL A 1 97 ? 1.155 -0.157 -11.293 1.00 96.62 97 VAL A C 1
ATOM 738 O O . VAL A 1 97 ? 1.613 0.186 -10.205 1.00 96.62 97 VAL A O 1
ATOM 741 N N . PHE A 1 98 ? 0.411 0.642 -12.062 1.00 97.50 98 PHE A N 1
ATOM 742 C CA . PHE A 1 98 ? 0.116 2.032 -11.738 1.00 97.50 98 PHE A CA 1
ATOM 743 C C . PHE A 1 98 ? -0.591 2.161 -10.382 1.00 97.50 98 PHE A C 1
ATOM 745 O O . PHE A 1 98 ? -0.112 2.847 -9.481 1.00 97.50 98 PHE A O 1
ATOM 752 N N . LEU A 1 99 ? -1.698 1.435 -10.198 1.00 96.19 99 LEU A N 1
ATOM 753 C CA . LEU A 1 99 ? -2.494 1.481 -8.972 1.00 96.19 99 LEU A CA 1
ATOM 754 C C . LEU A 1 99 ? -1.721 0.971 -7.754 1.00 96.19 99 LEU A C 1
ATOM 756 O O . LEU A 1 99 ? -1.800 1.592 -6.699 1.00 96.19 99 LEU A O 1
ATOM 760 N N . ASN A 1 100 ? -0.970 -0.129 -7.876 1.00 95.50 100 ASN A N 1
ATOM 761 C CA . ASN A 1 100 ? -0.162 -0.636 -6.764 1.00 95.50 100 ASN A CA 1
ATOM 762 C C . ASN A 1 100 ? 0.911 0.384 -6.362 1.00 95.50 100 ASN A C 1
ATOM 764 O O . ASN A 1 100 ? 1.104 0.626 -5.170 1.00 95.50 100 ASN A O 1
ATOM 768 N N . GLY A 1 101 ? 1.590 0.980 -7.350 1.00 94.94 101 GLY A N 1
ATOM 769 C CA . GLY A 1 101 ? 2.592 2.020 -7.145 1.00 94.94 101 GLY A CA 1
ATOM 770 C C . GLY A 1 101 ? 1.998 3.192 -6.379 1.00 94.94 101 GLY A C 1
ATOM 771 O O . GLY A 1 101 ? 2.363 3.402 -5.229 1.00 94.94 101 GLY A O 1
ATOM 772 N N . VAL A 1 102 ? 1.003 3.863 -6.963 1.00 95.06 102 VAL A N 1
ATOM 773 C CA . VAL A 1 102 ? 0.371 5.052 -6.375 1.00 95.06 102 VAL A CA 1
ATOM 774 C C . VAL A 1 102 ? -0.225 4.767 -4.994 1.00 95.06 102 VAL A C 1
ATOM 776 O O . VAL A 1 102 ? 0.069 5.482 -4.039 1.00 95.06 102 VAL A O 1
ATOM 779 N N . GLN A 1 103 ? -1.029 3.710 -4.842 1.00 94.81 103 GLN A N 1
ATOM 780 C CA . GLN A 1 103 ? -1.695 3.431 -3.564 1.00 94.81 103 GLN A CA 1
ATOM 781 C C . GLN A 1 103 ? -0.695 3.127 -2.452 1.00 94.81 103 GLN A C 1
ATOM 783 O O . GLN A 1 103 ? -0.830 3.657 -1.352 1.00 94.81 103 GLN A O 1
ATOM 788 N N . SER A 1 104 ? 0.312 2.291 -2.722 1.00 94.56 104 SER A N 1
ATOM 789 C CA . SER A 1 104 ? 1.310 1.952 -1.704 1.00 94.56 104 SER A CA 1
ATOM 790 C C . SER A 1 104 ? 2.117 3.173 -1.260 1.00 94.56 104 SER A C 1
ATOM 792 O O . SER A 1 104 ? 2.379 3.305 -0.069 1.00 94.56 104 SER A O 1
ATOM 794 N N . SER A 1 105 ? 2.439 4.092 -2.175 1.00 94.75 105 SER A N 1
ATOM 795 C CA . SER A 1 105 ? 3.121 5.353 -1.859 1.00 94.75 105 SER A CA 1
ATOM 796 C C . SER A 1 105 ? 2.270 6.264 -0.985 1.00 94.75 105 SER A C 1
ATOM 798 O O . SER A 1 105 ? 2.734 6.745 0.044 1.00 94.75 105 SER A O 1
ATOM 800 N N . TYR A 1 106 ? 0.998 6.453 -1.348 1.00 95.56 106 TYR A N 1
ATOM 801 C CA . TYR A 1 106 ? 0.076 7.258 -0.547 1.00 95.56 106 TYR A CA 1
ATOM 802 C C . TYR A 1 106 ? -0.090 6.670 0.852 1.00 95.56 106 TYR A C 1
ATOM 804 O O . TYR A 1 106 ? -0.034 7.403 1.832 1.00 95.56 106 TYR A O 1
ATOM 812 N N . HIS A 1 107 ? -0.255 5.353 0.976 1.00 96.50 107 HIS A N 1
ATOM 813 C CA . HIS A 1 107 ? -0.359 4.720 2.286 1.00 96.50 107 HIS A CA 1
ATOM 814 C C . HIS A 1 107 ? 0.924 4.839 3.112 1.00 96.50 107 HIS A C 1
ATOM 816 O O . HIS A 1 107 ? 0.823 5.096 4.309 1.00 96.50 107 HIS A O 1
ATOM 822 N N . ALA A 1 108 ? 2.101 4.736 2.492 1.00 94.69 108 ALA A N 1
ATOM 823 C CA . ALA A 1 108 ? 3.370 4.976 3.172 1.00 94.69 108 ALA A CA 1
ATOM 824 C C . ALA A 1 108 ? 3.457 6.407 3.729 1.00 94.69 108 ALA A C 1
ATOM 826 O O . ALA A 1 108 ? 3.750 6.589 4.908 1.00 94.69 108 ALA A O 1
ATOM 827 N N . GLY A 1 109 ? 3.100 7.414 2.927 1.00 95.50 109 GLY A N 1
ATOM 828 C CA . GLY A 1 109 ? 3.070 8.799 3.398 1.00 95.50 109 GLY A CA 1
ATOM 829 C C . GLY A 1 109 ? 2.024 9.038 4.492 1.00 95.50 109 GLY A C 1
ATOM 830 O O . GLY A 1 109 ? 2.266 9.763 5.453 1.00 95.50 109 GLY A O 1
ATOM 831 N N . ARG A 1 110 ? 0.853 8.390 4.400 1.00 97.00 110 ARG A N 1
ATOM 832 C CA . ARG A 1 110 ? -0.197 8.504 5.429 1.00 97.00 110 ARG A CA 1
ATOM 833 C C . ARG A 1 110 ? 0.214 7.861 6.742 1.00 97.00 110 ARG A C 1
ATOM 835 O O . ARG A 1 110 ? -0.179 8.373 7.786 1.00 97.00 110 ARG A O 1
ATOM 842 N N . TRP A 1 111 ? 0.960 6.763 6.688 1.00 96.94 111 TRP A N 1
ATOM 843 C CA . TRP A 1 111 ? 1.549 6.152 7.870 1.00 96.94 111 TRP A CA 1
ATOM 844 C C . TRP A 1 111 ? 2.493 7.132 8.563 1.00 96.94 111 TRP A C 1
ATOM 846 O O . TRP A 1 111 ? 2.330 7.382 9.751 1.00 96.94 111 TRP A O 1
ATOM 856 N N . GLU A 1 112 ? 3.408 7.754 7.820 1.00 95.56 112 GLU A N 1
ATOM 857 C CA . GLU A 1 112 ? 4.348 8.729 8.378 1.00 95.56 112 GLU A CA 1
ATOM 858 C C . GLU A 1 112 ? 3.629 9.894 9.074 1.00 95.56 112 GLU A C 1
ATOM 860 O O . GLU A 1 112 ? 3.828 10.107 10.270 1.00 95.56 112 GLU A O 1
ATOM 865 N N . GLN A 1 113 ? 2.679 10.538 8.389 1.00 96.25 113 GLN A N 1
ATOM 866 C CA . GLN A 1 113 ? 1.857 11.608 8.972 1.00 96.25 113 GLN A CA 1
ATOM 867 C C . GLN A 1 113 ? 1.108 11.163 10.235 1.00 96.25 113 GLN A C 1
ATOM 869 O O . GLN A 1 113 ? 0.903 11.945 11.160 1.00 96.25 113 GLN A O 1
ATOM 874 N N . GLN A 1 114 ? 0.648 9.909 10.280 1.00 97.75 114 GLN A N 1
ATOM 875 C CA . GLN A 1 114 ? -0.034 9.357 11.450 1.00 97.75 114 GLN A CA 1
ATOM 876 C C . GLN A 1 114 ? 0.924 9.146 12.621 1.00 97.75 114 GLN A C 1
ATOM 878 O O . GLN A 1 114 ? 0.551 9.454 13.754 1.00 97.75 114 GLN A O 1
ATOM 883 N N . GLN A 1 115 ? 2.143 8.681 12.353 1.00 96.12 115 GLN A N 1
ATOM 884 C CA . GLN A 1 115 ? 3.170 8.502 13.374 1.00 96.12 115 GLN A CA 1
ATOM 885 C C . GLN A 1 115 ? 3.649 9.840 13.950 1.00 96.12 115 GLN A C 1
ATOM 887 O O . GLN A 1 115 ? 3.905 9.912 15.149 1.00 96.12 115 GLN A O 1
ATOM 892 N N . GLU A 1 116 ? 3.701 10.907 13.151 1.00 96.44 116 GLU A N 1
ATOM 893 C CA . GLU A 1 116 ? 4.059 12.257 13.619 1.00 96.44 116 GLU A CA 1
ATOM 894 C C . GLU A 1 116 ? 3.050 12.833 14.621 1.00 96.44 116 GLU A C 1
ATOM 896 O O . GLU A 1 116 ? 3.421 13.555 15.546 1.00 96.44 116 GLU A O 1
ATOM 901 N N . VAL A 1 117 ? 1.764 12.502 14.466 1.00 97.69 117 VAL A N 1
ATOM 902 C CA . VAL A 1 117 ? 0.679 13.056 15.296 1.00 97.69 117 VAL A CA 1
ATOM 903 C C . VAL A 1 117 ? 0.141 12.080 16.340 1.00 97.69 117 VAL A C 1
ATOM 905 O O . VAL A 1 117 ? -0.856 12.389 16.999 1.00 97.69 117 VAL A O 1
ATOM 908 N N . LYS A 1 118 ? 0.758 10.904 16.505 1.00 97.06 118 LYS A N 1
ATOM 909 C CA . LYS A 1 118 ? 0.218 9.815 17.335 1.00 97.06 118 LYS A CA 1
ATOM 910 C C . LYS A 1 118 ? 0.029 10.185 18.808 1.00 97.06 118 LYS A C 1
ATOM 912 O O . LYS A 1 118 ? -0.906 9.697 19.428 1.00 97.06 118 LYS A O 1
ATOM 917 N N . GLU A 1 119 ? 0.820 11.112 19.345 1.00 97.62 119 GLU A N 1
ATOM 918 C CA . GLU A 1 119 ? 0.640 11.609 20.720 1.00 97.62 119 GLU A CA 1
ATOM 919 C C . GLU A 1 119 ? -0.714 12.319 20.904 1.00 97.62 119 GLU A C 1
ATOM 921 O O . GLU A 1 119 ? -1.378 12.181 21.931 1.00 97.62 119 GLU A O 1
ATOM 926 N N . LEU A 1 120 ? -1.168 13.048 19.879 1.00 98.12 120 LEU A N 1
ATOM 927 C CA . LEU A 1 120 ? -2.464 13.737 19.873 1.00 98.12 120 LEU A CA 1
ATOM 928 C C . LEU A 1 120 ? -3.595 12.849 19.334 1.00 98.12 120 LEU A C 1
ATOM 930 O O . LEU A 1 120 ? -4.767 13.039 19.674 1.00 98.12 120 LEU A O 1
ATOM 934 N N . ARG A 1 121 ? -3.259 11.893 18.463 1.00 98.31 121 ARG A N 1
ATOM 935 C CA . ARG A 1 121 ? -4.198 10.992 17.783 1.00 98.31 121 ARG A CA 1
ATOM 936 C C . ARG A 1 121 ? -3.755 9.530 17.945 1.00 98.31 121 ARG A C 1
ATOM 938 O O . ARG A 1 121 ? -3.355 8.910 16.960 1.00 98.31 121 ARG A O 1
ATOM 945 N N . PRO A 1 122 ? -3.838 8.970 19.166 1.00 98.31 122 PRO A N 1
ATOM 946 C CA . PRO A 1 122 ? -3.197 7.699 19.509 1.00 98.31 122 PRO A CA 1
ATOM 947 C C . PRO A 1 122 ? -3.904 6.463 18.957 1.00 98.31 122 PRO A C 1
ATOM 949 O O . PRO A 1 122 ? -3.402 5.357 19.138 1.00 98.31 122 PRO A O 1
ATOM 952 N N . PHE A 1 123 ? -5.062 6.612 18.310 1.00 98.62 123 PHE A N 1
ATOM 953 C CA . PHE A 1 123 ? -5.834 5.490 17.787 1.00 98.62 123 PHE A CA 1
ATOM 954 C C . PHE A 1 123 ? -5.881 5.514 16.271 1.00 98.62 123 PHE A C 1
ATOM 956 O O . PHE A 1 123 ? -6.215 6.534 15.674 1.00 98.62 123 PHE A O 1
ATOM 963 N N . LEU A 1 124 ? -5.616 4.368 15.656 1.00 98.69 124 LEU A N 1
ATOM 964 C CA . LEU A 1 124 ? -5.790 4.139 14.230 1.00 98.69 124 LEU A CA 1
ATOM 965 C C . LEU A 1 124 ? -6.990 3.219 14.019 1.00 98.69 124 LEU A C 1
ATOM 967 O O . LEU A 1 124 ? -7.130 2.219 14.717 1.00 98.69 124 LEU A O 1
ATOM 971 N N . SER A 1 125 ? -7.855 3.549 13.060 1.00 98.56 125 SER A N 1
ATOM 972 C CA . SER A 1 125 ? -9.013 2.728 12.696 1.00 98.56 125 SER A CA 1
ATOM 973 C C . SER A 1 125 ? -9.004 2.382 11.211 1.00 98.56 125 SER A C 1
ATOM 975 O O . SER A 1 125 ? -8.776 3.251 10.360 1.00 98.56 125 SER A O 1
ATOM 977 N N . TYR A 1 126 ? -9.237 1.108 10.905 1.00 98.56 126 TYR A N 1
ATOM 978 C CA . TYR A 1 126 ? -9.225 0.559 9.555 1.00 98.56 126 TYR A CA 1
ATOM 979 C C . TYR A 1 126 ? -10.618 0.613 8.923 1.00 98.56 126 TYR A C 1
ATOM 981 O O . TYR A 1 126 ? -11.601 0.118 9.472 1.00 98.56 126 TYR A O 1
ATOM 989 N N . PHE A 1 127 ? -10.704 1.146 7.707 1.00 98.06 127 PHE A N 1
ATOM 990 C CA . PHE A 1 127 ? -11.944 1.244 6.948 1.00 98.06 127 PHE A CA 1
ATOM 991 C C . PHE A 1 127 ? -11.795 0.630 5.566 1.00 98.06 127 PHE A C 1
ATOM 993 O O . PHE A 1 127 ? -10.860 0.920 4.824 1.00 98.06 127 PHE A O 1
ATOM 1000 N N . THR A 1 128 ? -12.791 -0.152 5.180 1.00 97.06 128 THR A N 1
ATOM 1001 C CA . THR A 1 128 ? -13.004 -0.570 3.792 1.00 97.06 128 THR A CA 1
ATOM 1002 C C . THR A 1 128 ? -14.002 0.366 3.108 1.00 97.06 128 THR A C 1
ATOM 1004 O O . THR A 1 128 ? -14.680 1.160 3.763 1.00 97.06 128 THR A O 1
ATOM 1007 N N . VAL A 1 129 ? -14.128 0.264 1.784 1.00 95.31 129 VAL A N 1
ATOM 1008 C CA . VAL A 1 129 ? -15.200 0.948 1.036 1.00 95.31 129 VAL A CA 1
ATOM 1009 C C . VAL A 1 129 ? -16.589 0.330 1.279 1.00 95.31 129 VAL A C 1
ATOM 1011 O O . VAL A 1 129 ? -17.593 0.974 1.009 1.00 95.31 129 VAL A O 1
ATOM 1014 N N . GLY A 1 130 ? -16.653 -0.893 1.821 1.00 92.75 130 GLY A N 1
ATOM 1015 C CA . GLY A 1 130 ? -17.904 -1.550 2.221 1.00 92.75 130 GLY A CA 1
ATOM 1016 C C . GLY A 1 130 ? -18.762 -2.117 1.083 1.00 92.75 130 GLY A C 1
ATOM 1017 O O . GLY A 1 130 ? -19.907 -2.483 1.332 1.00 92.75 130 GLY A O 1
ATOM 1018 N N . ASP A 1 131 ? -18.240 -2.194 -0.144 1.00 92.75 131 ASP A N 1
ATOM 1019 C CA . ASP A 1 131 ? -18.933 -2.820 -1.276 1.00 92.75 131 ASP A CA 1
ATOM 1020 C C . ASP A 1 131 ? -18.630 -4.325 -1.404 1.00 92.75 131 ASP A C 1
ATOM 1022 O O . ASP A 1 131 ? -17.803 -4.889 -0.687 1.00 92.75 131 ASP A O 1
ATOM 1026 N N . ASP A 1 132 ? -19.305 -4.980 -2.346 1.00 90.19 132 ASP A N 1
ATOM 1027 C CA . ASP A 1 132 ? -19.190 -6.413 -2.643 1.00 90.19 132 ASP A CA 1
ATOM 1028 C C . ASP A 1 132 ? -17.854 -6.825 -3.287 1.00 90.19 132 ASP A C 1
ATOM 1030 O O . ASP A 1 132 ? -17.542 -8.012 -3.373 1.00 90.19 132 ASP A O 1
ATOM 1034 N N . ARG A 1 133 ? -17.036 -5.856 -3.710 1.00 92.38 133 ARG A N 1
ATOM 1035 C CA . ARG A 1 133 ? -15.688 -6.085 -4.246 1.00 92.38 133 ARG A CA 1
ATOM 1036 C C . ARG A 1 133 ? -14.626 -6.096 -3.145 1.00 92.38 133 ARG A C 1
ATOM 1038 O O . ARG A 1 133 ? -13.463 -6.403 -3.423 1.00 92.38 133 ARG A O 1
ATOM 1045 N N . VAL A 1 134 ? -14.975 -5.728 -1.911 1.00 95.31 134 VAL A N 1
ATOM 1046 C CA . VAL A 1 134 ? -14.092 -5.900 -0.754 1.00 95.31 134 VAL A CA 1
ATOM 1047 C C . VAL A 1 134 ? -13.985 -7.389 -0.439 1.00 95.31 134 VAL A C 1
ATOM 1049 O O . VAL A 1 134 ? -14.978 -8.061 -0.180 1.00 95.31 134 VAL A O 1
ATOM 1052 N N . ARG A 1 135 ? -12.755 -7.908 -0.431 1.00 95.44 135 ARG A N 1
ATOM 1053 C CA . ARG A 1 135 ? -12.481 -9.294 -0.036 1.00 95.44 135 ARG A CA 1
ATOM 1054 C C . ARG A 1 135 ? -12.939 -9.554 1.402 1.00 95.44 135 ARG A C 1
ATOM 1056 O O . ARG A 1 135 ? -12.693 -8.695 2.251 1.00 95.44 135 ARG A O 1
ATOM 1063 N N . PRO A 1 136 ? -13.500 -10.737 1.716 1.00 96.19 136 PRO A N 1
ATOM 1064 C CA . PRO A 1 136 ? -13.968 -11.056 3.066 1.00 96.19 136 PRO A CA 1
ATOM 1065 C C . PRO A 1 136 ? -12.920 -10.820 4.162 1.00 96.19 136 PRO A C 1
ATOM 1067 O O . PRO A 1 136 ? -13.230 -10.185 5.164 1.00 96.19 136 PRO A O 1
ATOM 1070 N N . HIS A 1 137 ? -11.662 -11.219 3.940 1.00 97.44 137 HIS A N 1
ATOM 1071 C CA . HIS A 1 137 ? -10.566 -10.991 4.894 1.00 97.44 137 HIS A CA 1
ATOM 1072 C C . HIS A 1 137 ? -10.302 -9.501 5.173 1.00 97.44 137 HIS A C 1
ATOM 1074 O O . HIS A 1 137 ? -9.976 -9.119 6.293 1.00 97.44 137 HIS A O 1
ATOM 1080 N N . HIS A 1 138 ? -10.507 -8.628 4.182 1.00 97.56 138 HIS A N 1
ATOM 1081 C CA . HIS A 1 138 ? -10.378 -7.180 4.364 1.00 97.56 138 HIS A CA 1
ATOM 1082 C C . HIS A 1 138 ? -11.627 -6.591 5.019 1.00 97.56 138 HIS A C 1
ATOM 1084 O O . HIS A 1 138 ? -11.529 -5.668 5.821 1.00 97.56 138 HIS A O 1
ATOM 1090 N N . ALA A 1 139 ? -12.812 -7.117 4.696 1.00 97.50 139 ALA A N 1
ATOM 1091 C CA . ALA A 1 139 ? -14.053 -6.738 5.362 1.00 97.50 139 ALA A CA 1
ATOM 1092 C C . ALA A 1 139 ? -14.004 -7.072 6.861 1.00 97.50 139 ALA A C 1
ATOM 1094 O O . ALA A 1 139 ? -14.473 -6.274 7.668 1.00 97.50 139 ALA A O 1
ATOM 1095 N N . ALA A 1 140 ? -13.349 -8.174 7.238 1.00 97.88 140 ALA A N 1
ATOM 1096 C CA . ALA A 1 140 ? -13.070 -8.521 8.627 1.00 97.88 140 ALA A CA 1
ATOM 1097 C C . ALA A 1 140 ? -12.154 -7.504 9.333 1.00 97.88 140 ALA A C 1
ATOM 1099 O O . ALA A 1 140 ? -12.204 -7.406 10.552 1.00 97.88 140 ALA A O 1
ATOM 1100 N N . LEU A 1 141 ? -11.368 -6.693 8.614 1.00 98.12 141 LEU A N 1
ATOM 1101 C CA . LEU A 1 141 ? -10.594 -5.585 9.195 1.00 98.12 141 LEU A CA 1
ATOM 1102 C C . LEU A 1 141 ? -11.422 -4.299 9.369 1.00 98.12 141 LEU A C 1
ATOM 1104 O O . LEU A 1 141 ? -10.982 -3.374 10.044 1.00 98.12 141 LEU A O 1
ATOM 1108 N N . HIS A 1 142 ? -12.624 -4.205 8.794 1.00 97.69 142 HIS A N 1
ATOM 1109 C CA . HIS A 1 142 ? -13.436 -2.991 8.890 1.00 97.69 142 HIS A CA 1
ATOM 1110 C C . HIS A 1 142 ? -13.795 -2.669 10.350 1.00 97.69 142 HIS A C 1
ATOM 1112 O O . HIS A 1 142 ? -14.307 -3.519 11.084 1.00 97.69 142 HIS A O 1
ATOM 1118 N N . GLY A 1 143 ? -13.535 -1.433 10.772 1.00 96.94 143 GLY A N 1
ATOM 1119 C CA . GLY A 1 143 ? -13.799 -0.946 12.123 1.00 96.94 143 GLY A CA 1
ATOM 1120 C C . GLY A 1 143 ? -12.805 -1.425 13.183 1.00 96.94 143 GLY A C 1
ATOM 1121 O O . GLY A 1 143 ? -12.978 -1.070 14.345 1.00 96.94 143 GLY A O 1
ATOM 1122 N N . VAL A 1 144 ? -11.773 -2.200 12.818 1.00 98.25 144 VAL A N 1
ATOM 1123 C CA . VAL A 1 144 ? -10.671 -2.509 13.744 1.00 98.25 144 VAL A CA 1
ATOM 1124 C C . VAL A 1 144 ? -10.024 -1.196 14.153 1.00 98.25 144 VAL A C 1
ATOM 1126 O O . VAL A 1 144 ? -9.507 -0.480 13.294 1.00 98.25 144 VAL A O 1
ATOM 1129 N N . THR A 1 145 ? -10.051 -0.901 15.450 1.00 98.56 145 THR A N 1
ATOM 1130 C CA . THR A 1 145 ? -9.390 0.267 16.029 1.00 98.56 145 THR A CA 1
ATOM 1131 C C . THR A 1 145 ? -8.377 -0.206 17.057 1.00 98.56 145 THR A C 1
ATOM 1133 O O . THR A 1 145 ? -8.728 -0.945 17.971 1.00 98.56 145 THR A O 1
ATOM 1136 N N . LEU A 1 146 ? -7.121 0.199 16.888 1.00 98.56 146 LEU A N 1
ATOM 1137 C CA . LEU A 1 146 ? -5.992 -0.199 17.732 1.00 98.56 146 LEU A CA 1
ATOM 1138 C C . LEU A 1 146 ? -5.158 1.042 18.088 1.00 98.56 146 LEU A C 1
ATOM 1140 O O . LEU A 1 146 ? -5.213 2.041 17.357 1.00 98.56 146 LEU A O 1
ATOM 1144 N N . PRO A 1 147 ? -4.344 0.995 19.157 1.00 98.25 147 PRO A N 1
ATOM 1145 C CA . PRO A 1 147 ? -3.289 1.983 19.372 1.00 98.25 147 PRO A CA 1
ATOM 1146 C C . PRO A 1 147 ? -2.398 2.144 18.127 1.00 98.25 147 PRO A C 1
ATOM 1148 O O . PRO A 1 147 ? -2.157 1.175 17.405 1.00 98.25 147 PRO A O 1
ATOM 1151 N N . ALA A 1 148 ? -1.901 3.353 17.863 1.00 97.62 148 ALA A N 1
ATOM 1152 C CA . ALA A 1 148 ? -1.091 3.647 16.676 1.00 97.62 148 ALA A CA 1
ATOM 1153 C C . ALA A 1 148 ? 0.207 2.825 16.614 1.00 97.62 148 ALA A C 1
ATOM 1155 O O . ALA A 1 148 ? 0.601 2.367 15.547 1.00 97.62 148 ALA A O 1
ATOM 1156 N N . ASP A 1 149 ? 0.810 2.543 17.771 1.00 95.88 149 ASP A N 1
ATOM 1157 C CA . ASP A 1 149 ? 2.022 1.723 17.879 1.00 95.88 149 ASP A CA 1
ATOM 1158 C C . ASP A 1 149 ? 1.736 0.215 18.007 1.00 95.88 149 ASP A C 1
ATOM 1160 O O . ASP A 1 149 ? 2.643 -0.575 18.273 1.00 95.88 149 ASP A O 1
ATOM 1164 N N . HIS A 1 150 ? 0.484 -0.218 17.825 1.00 97.38 150 HIS A N 1
ATOM 1165 C CA . HIS A 1 150 ? 0.140 -1.632 17.928 1.00 97.38 150 HIS A CA 1
ATOM 1166 C C . HIS A 1 150 ? 0.845 -2.454 16.825 1.00 97.38 150 HIS A C 1
ATOM 1168 O O . HIS A 1 150 ? 0.723 -2.124 15.639 1.00 97.38 150 HIS A O 1
ATOM 1174 N N . PRO A 1 151 ? 1.524 -3.571 17.154 1.00 95.25 151 PRO A N 1
ATOM 1175 C CA . PRO A 1 151 ? 2.377 -4.297 16.207 1.00 95.25 151 PRO A CA 1
ATOM 1176 C C . PRO A 1 151 ? 1.623 -4.861 14.997 1.00 95.25 151 PRO A C 1
ATOM 1178 O O . PRO A 1 151 ? 2.205 -5.015 13.925 1.00 95.25 151 PRO A O 1
ATOM 1181 N N . ARG A 1 152 ? 0.313 -5.120 15.119 1.00 95.69 152 ARG A N 1
ATOM 1182 C CA . ARG A 1 152 ? -0.515 -5.592 13.992 1.00 95.69 152 ARG A CA 1
ATOM 1183 C C . ARG A 1 152 ? -0.455 -4.666 12.782 1.00 95.69 152 ARG A C 1
ATOM 1185 O O . ARG A 1 152 ? -0.507 -5.184 11.666 1.00 95.69 152 ARG A O 1
ATOM 1192 N N . TRP A 1 153 ? -0.284 -3.351 12.966 1.00 96.12 153 TRP A N 1
ATOM 1193 C CA . TRP A 1 153 ? -0.163 -2.411 11.847 1.00 96.12 153 TRP A CA 1
ATOM 1194 C C . TRP A 1 153 ? 0.992 -2.752 10.909 1.00 96.12 153 TRP A C 1
ATOM 1196 O O . TRP A 1 153 ? 0.866 -2.532 9.712 1.00 96.12 153 TRP A O 1
ATOM 1206 N N . GLN A 1 154 ? 2.046 -3.408 11.397 1.00 92.75 154 GLN A N 1
ATOM 1207 C CA . GLN A 1 154 ? 3.150 -3.854 10.545 1.00 92.75 154 GLN A CA 1
ATOM 1208 C C . GLN A 1 154 ? 2.753 -4.914 9.514 1.00 92.75 154 GLN A C 1
ATOM 1210 O O . GLN A 1 154 ? 3.480 -5.129 8.552 1.00 92.75 154 GLN A O 1
ATOM 1215 N N . SER A 1 155 ? 1.596 -5.553 9.691 1.00 92.56 155 SER A N 1
ATOM 1216 C CA . SER A 1 155 ? 1.086 -6.588 8.788 1.00 92.56 155 SER A CA 1
ATOM 1217 C C . SER A 1 155 ? -0.224 -6.211 8.102 1.00 92.56 155 SER A C 1
ATOM 1219 O O . SER A 1 155 ? -0.453 -6.652 6.988 1.00 92.56 155 SER A O 1
ATOM 1221 N N . ILE A 1 156 ? -1.096 -5.414 8.733 1.00 96.00 156 ILE A N 1
ATOM 1222 C CA . ILE A 1 156 ? -2.449 -5.144 8.208 1.00 96.00 156 ILE A CA 1
ATOM 1223 C C . ILE A 1 156 ? -2.615 -3.754 7.592 1.00 96.00 156 ILE A C 1
ATOM 1225 O O . ILE A 1 156 ? -3.708 -3.461 7.096 1.00 96.00 156 ILE A O 1
ATOM 1229 N N . TYR A 1 157 ? -1.612 -2.875 7.686 1.00 97.00 157 TYR A N 1
ATOM 1230 C CA . TYR A 1 157 ? -1.733 -1.512 7.177 1.00 97.00 157 TYR A CA 1
ATOM 1231 C C . TYR A 1 157 ? -1.798 -1.529 5.640 1.00 97.00 157 TYR A C 1
ATOM 1233 O O . TYR A 1 157 ? -0.954 -2.152 5.003 1.00 97.00 157 TYR A O 1
ATOM 1241 N N . PRO A 1 158 ? -2.799 -0.871 5.027 1.00 96.50 158 PRO A N 1
ATOM 1242 C CA . PRO A 1 158 ? -3.036 -0.969 3.593 1.00 96.50 158 PRO A CA 1
ATOM 1243 C C . PRO A 1 158 ? -1.864 -0.425 2.758 1.00 96.50 158 PRO A C 1
ATOM 1245 O O . PRO A 1 158 ? -1.112 0.419 3.239 1.00 96.50 158 PRO A O 1
ATOM 1248 N N . PRO A 1 159 ? -1.745 -0.839 1.481 1.00 95.94 159 PRO A N 1
ATOM 1249 C CA . PRO A 1 159 ? -2.671 -1.702 0.750 1.00 95.94 159 PRO A CA 1
ATOM 1250 C C . PRO A 1 159 ? -2.471 -3.191 1.067 1.00 95.94 159 PRO A C 1
ATOM 1252 O O . PRO A 1 159 ? -1.363 -3.697 1.046 1.00 95.94 159 PRO A O 1
ATOM 1255 N N . ASN A 1 160 ? -3.574 -3.918 1.245 1.00 96.19 160 ASN A N 1
ATOM 1256 C CA . ASN A 1 160 ? -3.562 -5.340 1.613 1.00 96.19 160 ASN A CA 1
ATOM 1257 C C . ASN A 1 160 ? -3.724 -6.279 0.400 1.00 96.19 160 ASN A C 1
ATOM 1259 O O . ASN A 1 160 ? -4.125 -7.429 0.545 1.00 96.19 160 ASN A O 1
ATOM 1263 N N . GLY A 1 161 ? -3.509 -5.767 -0.813 1.00 95.88 161 GLY A N 1
ATOM 1264 C CA . GLY A 1 161 ? -3.696 -6.508 -2.058 1.00 95.88 161 GLY A CA 1
ATOM 1265 C C . GLY A 1 161 ? -3.846 -5.614 -3.287 1.00 95.88 161 GLY A C 1
ATOM 1266 O O . GLY A 1 161 ? -4.003 -4.397 -3.184 1.00 95.88 161 GLY A O 1
ATOM 1267 N N . HIS A 1 162 ? -3.881 -6.223 -4.474 1.00 95.38 162 HIS A N 1
ATOM 1268 C CA . HIS A 1 162 ? -4.091 -5.497 -5.733 1.00 95.38 162 HIS A CA 1
ATOM 1269 C C . HIS A 1 162 ? -5.416 -4.735 -5.745 1.00 95.38 162 HIS A C 1
ATOM 1271 O O . HIS A 1 162 ? -6.438 -5.286 -5.345 1.00 95.38 162 HIS A O 1
ATOM 1277 N N . ARG A 1 163 ? -5.443 -3.499 -6.259 1.00 94.00 163 ARG A N 1
ATOM 1278 C CA . ARG A 1 163 ? -6.670 -2.672 -6.314 1.00 94.00 163 ARG A CA 1
ATOM 1279 C C . ARG A 1 163 ? -7.352 -2.527 -4.936 1.00 94.00 163 ARG A C 1
ATOM 1281 O O . ARG A 1 163 ? -8.584 -2.503 -4.846 1.00 94.00 163 ARG A O 1
ATOM 1288 N N . CYS A 1 164 ? -6.568 -2.479 -3.856 1.00 94.94 164 CYS A N 1
ATOM 1289 C CA . CYS A 1 164 ? -7.094 -2.233 -2.519 1.00 94.94 164 CYS A CA 1
ATOM 1290 C C . CYS A 1 164 ? -7.770 -0.852 -2.463 1.00 94.94 164 CYS A C 1
ATOM 1292 O O . CYS A 1 164 ? -7.381 0.091 -3.139 1.00 94.94 164 CYS A O 1
ATOM 1294 N N . ARG A 1 165 ? -8.845 -0.737 -1.684 1.00 95.88 165 ARG A N 1
ATOM 1295 C CA . ARG A 1 165 ? -9.565 0.535 -1.458 1.00 95.88 165 ARG A CA 1
ATOM 1296 C C . ARG A 1 165 ? -9.813 0.758 0.031 1.00 95.88 165 ARG A C 1
ATOM 1298 O O . ARG A 1 165 ? -10.759 1.436 0.430 1.00 95.88 165 ARG A O 1
ATOM 1305 N N . CYS A 1 166 ? -9.001 0.099 0.847 1.00 97.44 166 CYS A N 1
ATOM 1306 C CA . CYS A 1 166 ? -9.024 0.239 2.287 1.00 97.44 166 CYS A CA 1
ATOM 1307 C C . CYS A 1 166 ? -8.166 1.433 2.698 1.00 97.44 166 CYS A C 1
ATOM 1309 O O . CYS A 1 166 ? -7.244 1.818 1.988 1.00 97.44 166 CYS A O 1
ATOM 1311 N N . ARG A 1 167 ? -8.464 2.018 3.851 1.00 97.56 167 ARG A N 1
ATOM 1312 C CA . ARG A 1 167 ? -7.743 3.163 4.407 1.00 97.56 167 ARG A CA 1
ATOM 1313 C C . ARG A 1 167 ? -7.650 3.040 5.916 1.00 97.56 167 ARG A C 1
ATOM 1315 O O . ARG A 1 167 ? -8.497 2.403 6.533 1.00 97.56 167 ARG A O 1
ATOM 1322 N N . VAL A 1 168 ? -6.675 3.721 6.497 1.00 98.50 168 VAL A N 1
ATOM 1323 C CA . VAL A 1 168 ? -6.556 3.888 7.945 1.00 98.50 168 VAL A CA 1
ATOM 1324 C C . VAL A 1 168 ? -6.669 5.369 8.274 1.00 98.50 168 VAL A C 1
ATOM 1326 O O . VAL A 1 168 ? -6.134 6.214 7.553 1.00 98.50 168 VAL A O 1
ATOM 1329 N N . GLN A 1 169 ? -7.399 5.695 9.334 1.00 98.31 169 GLN A N 1
ATOM 1330 C CA . GLN A 1 169 ? -7.542 7.062 9.834 1.00 98.31 169 GLN A CA 1
ATOM 1331 C C . GLN A 1 169 ? -7.141 7.121 11.303 1.00 98.31 169 GLN A C 1
ATOM 1333 O O . GLN A 1 169 ? -7.438 6.191 12.050 1.00 98.31 169 GLN A O 1
ATOM 1338 N N . SER A 1 170 ? -6.496 8.217 11.708 1.00 98.31 170 SER A N 1
ATOM 1339 C CA . SER A 1 170 ? -6.152 8.466 13.105 1.00 98.31 170 SER A CA 1
ATOM 1340 C C . SER A 1 170 ? -7.255 9.236 13.826 1.00 98.31 170 SER A C 1
ATOM 1342 O O . SER A 1 170 ? -7.926 10.084 13.229 1.00 98.31 170 SER A O 1
ATOM 1344 N N . PHE A 1 171 ? -7.417 8.975 15.118 1.00 98.50 171 PHE A N 1
ATOM 1345 C CA . PHE A 1 171 ? -8.410 9.590 15.994 1.00 98.50 171 PHE A CA 1
ATOM 1346 C C . PHE A 1 171 ? -7.772 10.001 17.318 1.00 98.50 171 PHE A C 1
ATOM 1348 O O . PHE A 1 171 ? -6.983 9.256 17.901 1.00 98.50 171 PHE A O 1
ATOM 1355 N N . SER A 1 172 ? -8.144 11.184 17.812 1.00 98.44 172 SER A N 1
ATOM 1356 C CA . SER A 1 172 ? -7.946 11.518 19.223 1.00 98.44 172 SER A CA 1
ATOM 1357 C C . SER A 1 172 ? -8.862 10.668 20.104 1.00 98.44 172 SER A C 1
ATOM 1359 O O . SER A 1 172 ? -9.867 10.120 19.641 1.00 98.44 172 SER A O 1
ATOM 1361 N N . ARG A 1 173 ? -8.556 10.602 21.402 1.00 97.69 173 ARG A N 1
ATOM 1362 C CA . ARG A 1 173 ? -9.398 9.908 22.384 1.00 97.69 173 ARG A CA 1
ATOM 1363 C C . ARG A 1 173 ? -10.836 10.431 22.391 1.00 97.69 173 ARG A C 1
ATOM 1365 O O . ARG A 1 173 ? -11.769 9.648 22.264 1.00 97.69 173 ARG A O 1
ATOM 1372 N N . THR A 1 174 ? -11.010 11.751 22.414 1.00 97.75 174 THR A N 1
ATOM 1373 C CA . THR A 1 174 ? -12.335 12.387 22.415 1.00 97.75 174 THR A CA 1
ATOM 1374 C C . THR A 1 174 ? -13.123 12.111 21.133 1.00 97.75 174 THR A C 1
ATOM 1376 O O . THR A 1 174 ? -14.338 11.927 21.180 1.00 97.75 174 THR A O 1
ATOM 1379 N N . GLU A 1 175 ? -12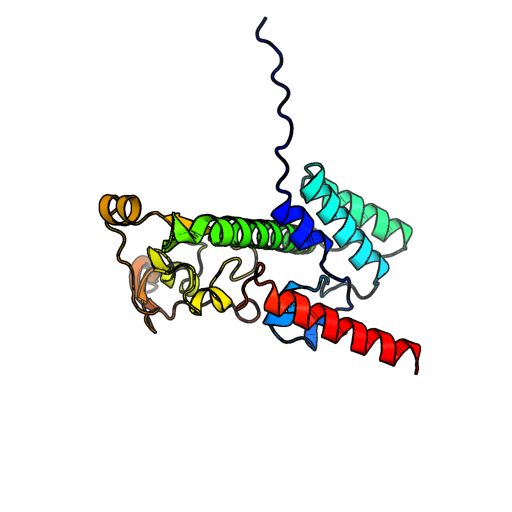.469 12.077 19.967 1.00 97.75 175 GLU A N 1
ATOM 1380 C CA . GLU A 1 175 ? -13.147 11.714 18.715 1.00 97.75 175 GLU A CA 1
ATOM 1381 C C . GLU A 1 175 ? -13.544 10.240 18.684 1.00 97.75 175 GLU A C 1
ATOM 1383 O O . GLU A 1 175 ? -14.637 9.934 18.209 1.00 97.75 175 GLU A O 1
ATOM 1388 N N . ALA A 1 176 ? -12.678 9.348 19.175 1.00 97.38 176 ALA A N 1
ATOM 1389 C CA . ALA A 1 176 ? -12.969 7.923 19.271 1.00 97.38 176 ALA A CA 1
ATOM 1390 C C . ALA A 1 176 ? -14.181 7.673 20.181 1.00 97.38 176 ALA A C 1
ATOM 1392 O O . ALA A 1 176 ? -15.131 7.020 19.755 1.00 97.38 176 ALA A O 1
ATOM 1393 N N . GLU A 1 177 ? -14.210 8.290 21.365 1.00 96.81 177 GLU A N 1
ATOM 1394 C CA . GLU A 1 177 ? -15.339 8.233 22.304 1.00 96.81 177 GLU A CA 1
ATOM 1395 C C . GLU A 1 177 ? -16.625 8.795 21.686 1.00 96.81 177 GLU A C 1
ATOM 1397 O O . GLU A 1 177 ? -17.660 8.131 21.687 1.00 96.81 177 GLU A O 1
ATOM 1402 N N . ARG A 1 178 ? -16.565 9.990 21.079 1.00 97.69 178 ARG A N 1
ATOM 1403 C CA . ARG A 1 178 ? -17.730 10.623 20.435 1.00 97.69 178 ARG A CA 1
ATOM 1404 C C . ARG A 1 178 ? -18.308 9.771 19.305 1.00 97.69 178 ARG A C 1
ATOM 1406 O O . ARG A 1 178 ? -19.513 9.798 19.073 1.00 97.69 178 ARG A O 1
ATOM 1413 N N . ARG A 1 179 ? -17.451 9.062 18.567 1.00 96.25 179 ARG A N 1
ATOM 1414 C CA . ARG A 1 179 ? -17.849 8.181 17.460 1.00 96.25 179 ARG A CA 1
ATOM 1415 C C . ARG A 1 179 ? -18.203 6.765 17.919 1.00 96.25 179 ARG A C 1
ATOM 1417 O O . ARG A 1 179 ? -18.621 5.976 17.077 1.00 96.25 179 ARG A O 1
ATOM 1424 N N . GLY A 1 180 ? -18.039 6.447 19.204 1.00 96.81 180 GLY A N 1
ATOM 1425 C CA . GLY A 1 180 ? -18.268 5.107 19.740 1.00 96.81 180 GLY A CA 1
ATOM 1426 C C . GLY A 1 180 ? -17.327 4.056 19.149 1.00 96.81 180 GLY A C 1
ATOM 1427 O O . GLY A 1 180 ? -17.753 2.930 18.910 1.00 96.81 180 GLY A O 1
ATOM 1428 N N . LEU A 1 181 ? -16.076 4.424 18.847 1.00 96.38 181 LEU A N 1
ATOM 1429 C CA . LEU A 1 181 ? -15.082 3.465 18.367 1.00 96.38 181 LEU A CA 1
ATOM 1430 C C . LEU A 1 181 ? -14.651 2.552 19.518 1.00 96.38 181 LEU A C 1
ATOM 1432 O O . LEU A 1 181 ? -14.172 3.024 20.547 1.00 96.38 181 LEU A O 1
ATOM 1436 N N . GLU A 1 182 ? -14.783 1.246 19.316 1.00 96.19 182 GLU A N 1
ATOM 1437 C CA . GLU A 1 182 ? -14.236 0.235 20.216 1.00 96.19 182 GLU A CA 1
ATOM 1438 C C . GLU A 1 182 ? -12.734 0.084 19.949 1.00 96.19 182 GLU A C 1
ATOM 1440 O O . GLU A 1 182 ? -12.333 -0.381 18.880 1.00 96.19 182 GLU A O 1
ATOM 1445 N N . VAL A 1 183 ? -11.904 0.512 20.903 1.00 97.19 183 VAL A N 1
ATOM 1446 C CA . VAL A 1 183 ? -10.452 0.305 20.851 1.00 97.19 183 VAL A CA 1
ATOM 1447 C C . VAL A 1 183 ? -10.154 -1.084 21.401 1.00 97.19 183 VAL A C 1
ATOM 1449 O O . VAL A 1 183 ? -10.437 -1.359 22.563 1.00 97.19 183 VAL A O 1
ATOM 1452 N N . LEU A 1 184 ? -9.602 -1.945 20.553 1.00 97.19 184 LEU A N 1
ATOM 1453 C CA . LEU A 1 184 ? -9.273 -3.324 20.891 1.00 97.19 184 LEU A CA 1
ATOM 1454 C C . LEU A 1 184 ? -7.866 -3.411 21.497 1.00 97.19 184 LEU A C 1
ATOM 1456 O O . LEU A 1 184 ? -6.978 -2.642 21.118 1.00 97.19 184 LEU A O 1
ATOM 1460 N N . ASP A 1 185 ? -7.660 -4.389 22.381 1.00 95.00 185 ASP A N 1
ATOM 1461 C CA . ASP A 1 185 ? -6.333 -4.709 22.926 1.00 95.00 185 ASP A CA 1
ATOM 1462 C C . ASP A 1 185 ? -5.464 -5.480 21.916 1.00 95.00 185 ASP A C 1
ATOM 1464 O O . ASP A 1 185 ? -4.272 -5.212 21.813 1.00 95.00 185 ASP A O 1
ATOM 1468 N N . ASP A 1 186 ? -6.056 -6.404 21.147 1.00 95.94 186 ASP A N 1
ATOM 1469 C CA . ASP A 1 186 ? -5.449 -7.059 19.977 1.00 95.94 186 ASP A CA 1
ATOM 1470 C C . ASP A 1 186 ? -6.534 -7.354 18.925 1.00 95.94 186 ASP A C 1
ATOM 1472 O O . ASP A 1 186 ? -7.740 -7.302 19.187 1.00 95.94 186 ASP A O 1
ATOM 1476 N N . LEU A 1 187 ? -6.099 -7.662 17.707 1.00 95.12 187 LEU A N 1
ATOM 1477 C CA . LEU A 1 187 ? -6.941 -8.115 16.614 1.00 95.12 187 LEU A CA 1
ATOM 1478 C C . LEU A 1 187 ? -7.448 -9.549 16.879 1.00 95.12 187 LEU A C 1
ATOM 1480 O O . LEU A 1 187 ? -6.627 -10.463 16.968 1.00 95.12 187 LEU A O 1
ATOM 1484 N N . PRO A 1 188 ? -8.775 -9.782 16.930 1.00 95.56 188 PRO A N 1
ATOM 1485 C CA . PRO A 1 188 ? -9.329 -11.127 17.065 1.00 95.56 188 PRO A CA 1
ATOM 1486 C C . PRO A 1 188 ? -8.912 -12.046 15.912 1.00 95.56 188 PRO A C 1
ATOM 1488 O O . PRO A 1 188 ? -8.842 -11.604 14.765 1.00 95.56 188 PRO A O 1
ATOM 1491 N N . GLU A 1 189 ? -8.725 -13.338 16.199 1.00 96.06 189 GLU A N 1
ATOM 1492 C CA . GLU A 1 189 ? -8.365 -14.347 15.187 1.00 96.06 189 GLU A CA 1
ATOM 1493 C C . GLU A 1 189 ? -9.401 -14.456 14.064 1.00 96.06 189 GLU A C 1
ATOM 1495 O O . GLU A 1 189 ? -9.053 -14.674 12.908 1.00 96.06 189 GLU A O 1
ATOM 1500 N N . VAL A 1 190 ? -10.681 -14.278 14.395 1.00 97.19 190 VAL A N 1
ATOM 1501 C CA . VAL A 1 190 ? -11.785 -14.246 13.436 1.00 97.19 190 VAL A CA 1
ATOM 1502 C C . VAL A 1 190 ? -12.766 -13.141 13.793 1.00 97.19 190 VAL A C 1
ATOM 1504 O O . VAL A 1 190 ? -12.971 -12.819 14.966 1.00 97.19 190 VAL A O 1
ATOM 1507 N N . ARG A 1 191 ? -13.396 -12.559 12.773 1.00 96.94 191 ARG A N 1
ATOM 1508 C CA . ARG A 1 191 ? -14.476 -11.583 12.937 1.00 96.94 191 ARG A CA 1
ATOM 1509 C C . ARG A 1 191 ? -15.661 -11.931 12.034 1.00 96.94 191 ARG A C 1
ATOM 1511 O O . ARG A 1 191 ? -15.458 -12.422 10.921 1.00 96.94 191 ARG A O 1
ATOM 1518 N N . PRO A 1 192 ? -16.900 -11.657 12.478 1.00 96.56 192 PRO A N 1
ATOM 1519 C CA . PRO A 1 192 ? -18.084 -11.930 11.681 1.00 96.56 192 PRO A CA 1
ATOM 1520 C C . PRO A 1 192 ? -18.175 -10.963 10.495 1.00 96.56 192 PRO A C 1
ATOM 1522 O O . PRO A 1 192 ? -18.215 -9.745 10.671 1.00 96.56 192 PRO A O 1
ATOM 1525 N N . VAL A 1 193 ? -18.273 -11.504 9.283 1.00 96.19 193 VAL A N 1
ATOM 1526 C CA . VAL A 1 193 ? -18.447 -10.742 8.041 1.00 96.19 193 VAL A CA 1
ATOM 1527 C C . VAL A 1 193 ? -19.766 -11.125 7.389 1.00 96.19 193 VAL A C 1
ATOM 1529 O O . VAL A 1 193 ? -20.043 -12.300 7.158 1.00 96.19 193 VAL A O 1
ATOM 1532 N N . LYS A 1 194 ? -20.578 -10.116 7.060 1.00 92.81 194 LYS A N 1
ATOM 1533 C CA . LYS A 1 194 ? -21.797 -10.298 6.267 1.00 92.81 194 LYS A CA 1
ATOM 1534 C C . LYS A 1 194 ? -21.440 -10.328 4.788 1.00 92.81 194 LYS A C 1
ATOM 1536 O O . LYS A 1 194 ? -20.859 -9.374 4.278 1.00 92.81 194 LYS A O 1
ATOM 1541 N N . MET A 1 195 ? -21.843 -11.381 4.094 1.00 89.25 195 MET A N 1
ATOM 1542 C CA . MET A 1 195 ? -21.582 -11.559 2.669 1.00 89.25 195 MET A CA 1
ATOM 1543 C C . MET A 1 195 ? -22.849 -11.970 1.924 1.00 89.25 195 MET A C 1
ATOM 1545 O O . MET A 1 195 ? -23.705 -12.675 2.457 1.00 89.25 195 MET A O 1
ATOM 1549 N N . LYS A 1 196 ? -22.974 -11.501 0.680 1.00 89.62 196 LYS A N 1
ATOM 1550 C CA . LYS A 1 196 ? -24.057 -11.902 -0.220 1.00 89.62 196 LYS A CA 1
ATOM 1551 C C . LYS A 1 196 ? -23.611 -13.121 -1.011 1.00 89.62 196 LYS A C 1
ATOM 1553 O O . LYS A 1 196 ? -22.687 -13.027 -1.813 1.00 89.62 196 LYS A O 1
ATOM 1558 N N . VAL A 1 197 ? -24.297 -14.237 -0.816 1.00 88.62 197 VAL A N 1
ATOM 1559 C CA . VAL A 1 197 ? -24.047 -15.489 -1.536 1.00 88.62 197 VAL A CA 1
ATOM 1560 C C . VAL A 1 197 ? -25.267 -15.859 -2.365 1.00 88.62 197 VAL A C 1
ATOM 1562 O O . VAL A 1 197 ? -26.406 -15.599 -1.973 1.00 88.62 197 VAL A O 1
ATOM 1565 N N . PHE A 1 198 ? -25.035 -16.429 -3.546 1.00 91.88 198 PHE A N 1
ATOM 1566 C CA . PHE A 1 198 ? -26.116 -16.926 -4.389 1.00 91.88 198 PHE A CA 1
ATOM 1567 C C . PHE A 1 198 ? -26.511 -18.332 -3.936 1.00 91.88 198 PHE A C 1
ATOM 1569 O O . PHE A 1 198 ? -25.766 -19.293 -4.136 1.00 91.88 198 PHE A O 1
ATOM 1576 N N . ASP A 1 199 ? -27.691 -18.451 -3.335 1.00 92.81 199 ASP A N 1
ATOM 1577 C CA . ASP A 1 199 ? -28.263 -19.739 -2.967 1.00 92.81 199 ASP A CA 1
ATOM 1578 C C . ASP A 1 199 ? -28.827 -20.413 -4.226 1.00 92.81 199 ASP A C 1
ATOM 1580 O O . ASP A 1 199 ? -29.797 -19.943 -4.830 1.00 92.81 199 ASP A O 1
ATOM 1584 N N . ARG A 1 200 ? -28.212 -21.532 -4.633 1.00 92.88 200 ARG A N 1
ATOM 1585 C CA . ARG A 1 200 ? -28.633 -22.292 -5.820 1.00 92.88 200 ARG A CA 1
ATOM 1586 C C . ARG A 1 200 ? -29.983 -22.989 -5.646 1.00 92.88 200 ARG A C 1
ATOM 1588 O O . ARG A 1 200 ? -30.680 -23.160 -6.643 1.00 92.88 200 ARG A O 1
ATOM 1595 N N . PHE A 1 201 ? -30.360 -23.364 -4.426 1.00 94.00 201 PHE A N 1
ATOM 1596 C CA . PHE A 1 201 ? -31.633 -24.027 -4.136 1.00 94.00 201 PHE A CA 1
ATOM 1597 C C . PHE A 1 201 ? -32.787 -23.025 -4.144 1.00 94.00 201 PHE A C 1
ATOM 1599 O O . PHE A 1 201 ? -33.834 -23.285 -4.729 1.00 94.00 201 PHE A O 1
ATOM 1606 N N . GLN A 1 202 ? -32.576 -21.851 -3.549 1.00 92.81 202 GLN A N 1
ATOM 1607 C CA . GLN A 1 202 ? -33.580 -20.785 -3.493 1.00 92.81 202 GLN A CA 1
ATOM 1608 C C . GLN A 1 202 ? -33.547 -19.852 -4.716 1.00 92.81 202 GLN A C 1
ATOM 1610 O O . GLN A 1 202 ? -34.418 -18.993 -4.850 1.00 92.81 202 GLN A O 1
ATOM 1615 N N . ARG A 1 203 ? -32.544 -19.998 -5.596 1.00 94.38 203 ARG A N 1
ATOM 1616 C CA . ARG A 1 203 ? -32.280 -19.160 -6.783 1.00 94.38 203 ARG A CA 1
ATOM 1617 C C . ARG A 1 203 ? -32.295 -17.656 -6.481 1.00 94.38 203 ARG A C 1
ATOM 1619 O O . ARG A 1 203 ? -32.750 -16.860 -7.302 1.00 94.38 203 ARG A O 1
ATOM 1626 N N . LYS A 1 204 ? -31.794 -17.257 -5.310 1.00 94.56 204 LYS A N 1
ATOM 1627 C CA . LYS A 1 204 ? -31.737 -15.855 -4.870 1.00 94.56 204 LYS A CA 1
ATOM 1628 C C . LYS A 1 204 ? -30.454 -15.564 -4.103 1.00 94.56 204 LYS A C 1
ATOM 1630 O O . LYS A 1 204 ? -29.820 -16.466 -3.562 1.00 94.56 204 LYS A O 1
ATOM 1635 N N . PHE A 1 205 ? -30.100 -14.285 -4.025 1.00 92.12 205 PHE A N 1
ATOM 1636 C CA . PHE A 1 205 ? -29.050 -13.843 -3.115 1.00 92.12 205 PHE A CA 1
ATOM 1637 C C . PHE A 1 205 ? -29.570 -13.830 -1.680 1.00 92.12 205 PHE A C 1
ATOM 1639 O O . PHE A 1 205 ? -30.632 -13.270 -1.400 1.00 92.12 205 PHE A O 1
ATOM 1646 N N . VAL A 1 206 ? -28.797 -14.423 -0.779 1.00 92.12 206 VAL A N 1
ATOM 1647 C CA . VAL A 1 206 ? -29.025 -14.391 0.667 1.00 92.12 206 VAL A CA 1
ATOM 1648 C C . VAL A 1 206 ? -27.806 -13.785 1.352 1.00 92.12 206 VAL A C 1
ATOM 1650 O O . VAL A 1 206 ? -26.686 -13.878 0.847 1.00 92.12 206 VAL A O 1
ATOM 1653 N N . THR A 1 207 ? -28.024 -13.132 2.491 1.00 93.25 207 THR A N 1
ATOM 1654 C CA . THR A 1 207 ? -26.932 -12.629 3.329 1.00 93.25 207 THR A CA 1
ATOM 1655 C C . THR A 1 207 ? -26.595 -13.687 4.364 1.00 93.25 207 THR A C 1
ATOM 1657 O O . THR A 1 207 ? -27.453 -14.038 5.173 1.00 93.25 207 THR A O 1
ATOM 1660 N N . VAL A 1 208 ? -25.354 -14.164 4.357 1.00 92.00 208 VAL A N 1
ATOM 1661 C CA . VAL A 1 208 ? -24.813 -15.050 5.393 1.00 92.00 208 VAL A CA 1
ATOM 1662 C C . VAL A 1 208 ? -23.779 -14.297 6.220 1.00 92.00 208 VAL A C 1
ATOM 1664 O O . VAL A 1 208 ? -23.162 -13.345 5.738 1.00 92.00 208 VAL A O 1
ATOM 1667 N N . THR A 1 209 ? -23.622 -14.703 7.475 1.00 95.50 209 THR A N 1
ATOM 1668 C CA . THR A 1 209 ? -22.568 -14.201 8.358 1.00 95.50 209 THR A CA 1
ATOM 1669 C C . THR A 1 209 ? -21.574 -15.327 8.574 1.00 95.50 209 THR A C 1
ATOM 1671 O O . THR A 1 209 ? -21.956 -16.373 9.094 1.00 95.50 209 THR A O 1
ATOM 1674 N N . GLU A 1 210 ? -20.318 -15.110 8.200 1.00 94.62 210 GLU A N 1
ATOM 1675 C CA . GLU A 1 210 ? -19.242 -16.085 8.398 1.00 94.62 210 GLU A CA 1
ATOM 1676 C C . GLU A 1 210 ? -18.162 -15.519 9.314 1.00 94.62 210 GLU A C 1
ATOM 1678 O O . GLU A 1 210 ? -17.935 -14.310 9.343 1.00 94.62 210 GLU A O 1
ATOM 1683 N N . GLN A 1 211 ? -17.494 -16.398 10.060 1.00 97.00 211 GLN A N 1
ATOM 1684 C CA . GLN A 1 211 ? -16.308 -16.042 10.832 1.00 97.00 211 GLN A CA 1
ATOM 1685 C C . GLN A 1 211 ? -15.101 -16.064 9.900 1.00 97.00 211 GLN A C 1
ATOM 1687 O O . GLN A 1 211 ? -14.748 -17.112 9.364 1.00 97.00 211 GLN A O 1
ATOM 1692 N N . VAL A 1 212 ? -14.495 -14.901 9.681 1.00 97.19 212 VAL A N 1
ATOM 1693 C CA . VAL A 1 212 ? -13.410 -14.726 8.715 1.00 97.19 212 VAL A CA 1
ATOM 1694 C C . VAL A 1 212 ? -12.191 -14.158 9.422 1.00 97.19 212 VAL A C 1
ATOM 1696 O O . VAL A 1 212 ? -12.293 -13.200 10.186 1.00 97.19 212 VAL A O 1
ATOM 1699 N N . GLU A 1 213 ? -11.030 -14.735 9.137 1.00 97.12 213 GLU A N 1
ATOM 1700 C CA . GLU A 1 213 ? -9.746 -14.237 9.619 1.00 97.12 213 GLU A CA 1
ATOM 1701 C C . GLU A 1 213 ? -9.445 -12.840 9.034 1.00 97.12 213 GLU A C 1
ATOM 1703 O O . GLU A 1 213 ? -9.441 -12.683 7.805 1.00 97.12 213 GLU A O 1
ATOM 1708 N N . PRO A 1 214 ? -9.188 -11.815 9.862 1.00 97.62 214 PRO A N 1
ATOM 1709 C CA . PRO A 1 214 ? -8.826 -10.484 9.395 1.00 97.62 214 PRO A CA 1
ATOM 1710 C C . PRO A 1 214 ? -7.357 -10.436 8.965 1.00 97.62 214 PRO A C 1
ATOM 1712 O O . PRO A 1 214 ? -6.454 -10.317 9.791 1.00 97.62 214 PRO A O 1
ATOM 1715 N N . ARG A 1 215 ? -7.106 -10.495 7.655 1.00 96.81 215 ARG A N 1
ATO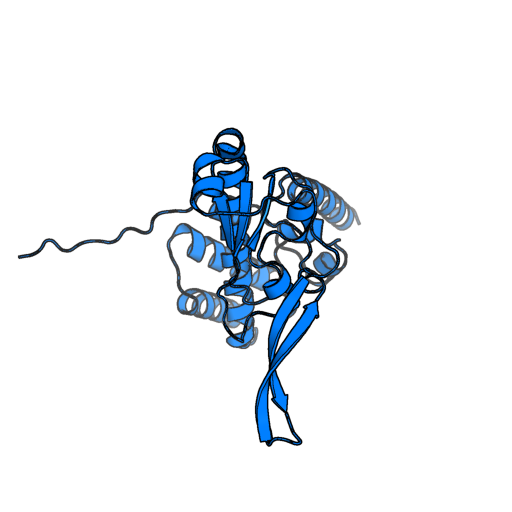M 1716 C CA . ARG A 1 215 ? -5.740 -10.495 7.113 1.00 96.81 215 ARG A CA 1
ATOM 1717 C C . ARG A 1 215 ? -5.626 -9.889 5.712 1.00 96.81 215 ARG A C 1
ATOM 1719 O O . ARG A 1 215 ? -6.633 -9.777 5.008 1.00 96.81 215 ARG A O 1
ATOM 1726 N N . PRO A 1 216 ? -4.409 -9.525 5.286 1.00 96.88 216 PRO A N 1
ATOM 1727 C CA . PRO A 1 216 ? -4.111 -9.214 3.893 1.00 96.88 216 PRO A CA 1
ATOM 1728 C C . PRO A 1 216 ? -4.149 -10.428 2.961 1.00 96.88 216 PRO A C 1
ATOM 1730 O O . PRO A 1 216 ? -4.161 -11.591 3.390 1.00 96.88 216 PRO A O 1
ATOM 1733 N N . ASP A 1 217 ? -4.113 -10.144 1.660 1.00 95.88 217 ASP A N 1
ATOM 1734 C CA . ASP A 1 217 ? -3.789 -11.140 0.644 1.00 95.88 217 ASP A CA 1
ATOM 1735 C C . ASP A 1 217 ? -2.352 -11.678 0.839 1.00 95.88 217 ASP A C 1
ATOM 1737 O O . ASP A 1 217 ? -1.473 -10.952 1.313 1.00 95.88 217 ASP A O 1
ATOM 1741 N N . PRO A 1 218 ? -2.064 -12.922 0.412 1.00 92.19 218 PRO A N 1
ATOM 1742 C CA . PRO A 1 218 ? -0.698 -13.449 0.406 1.00 92.19 218 PRO A CA 1
ATOM 1743 C C . PRO A 1 218 ? 0.282 -12.528 -0.339 1.00 92.19 218 PRO A C 1
ATOM 1745 O O . PRO A 1 218 ? -0.009 -12.087 -1.454 1.00 92.19 218 PRO A O 1
ATOM 1748 N N . GLY A 1 219 ? 1.450 -12.255 0.253 1.00 88.81 219 GLY A N 1
ATOM 1749 C CA . GLY A 1 219 ? 2.451 -11.347 -0.313 1.00 88.81 219 GLY A CA 1
ATOM 1750 C C . GLY A 1 219 ? 2.216 -9.859 -0.036 1.00 88.81 219 GLY A C 1
ATOM 1751 O O . GLY A 1 219 ? 2.981 -9.049 -0.557 1.00 88.81 219 GLY A O 1
ATOM 1752 N N . TRP A 1 220 ? 1.191 -9.503 0.748 1.00 92.69 220 TRP A N 1
ATOM 1753 C CA . TRP A 1 220 ? 0.843 -8.123 1.122 1.00 92.69 220 TRP A CA 1
ATOM 1754 C C . TRP A 1 220 ? 0.841 -7.881 2.637 1.00 92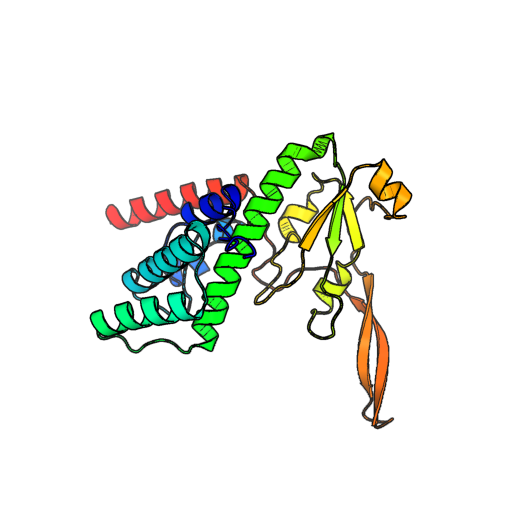.69 220 TRP A C 1
ATOM 1756 O O . TRP A 1 220 ? 0.342 -6.851 3.081 1.00 92.69 220 TRP A O 1
ATOM 1766 N N . ALA A 1 221 ? 1.363 -8.811 3.443 1.00 92.12 221 ALA A N 1
ATOM 1767 C CA . ALA A 1 221 ? 1.382 -8.679 4.899 1.00 92.12 221 ALA A CA 1
ATOM 1768 C C . ALA A 1 221 ? 2.585 -7.868 5.401 1.00 92.12 221 ALA A C 1
ATOM 1770 O O . ALA A 1 221 ? 3.383 -8.328 6.215 1.00 92.12 221 ALA A O 1
ATOM 1771 N N . PHE A 1 222 ? 2.697 -6.635 4.911 1.00 90.31 222 PHE A N 1
ATOM 1772 C CA . PHE A 1 222 ? 3.713 -5.673 5.320 1.00 90.31 222 PHE A CA 1
ATOM 1773 C C . PHE A 1 222 ? 3.147 -4.250 5.309 1.00 90.31 222 PHE A C 1
ATOM 1775 O O . PHE A 1 222 ? 2.246 -3.931 4.535 1.00 90.31 222 PHE A O 1
ATOM 1782 N N . ASN A 1 223 ? 3.714 -3.371 6.130 1.00 92.56 223 ASN A N 1
ATOM 1783 C CA . ASN A 1 223 ? 3.383 -1.953 6.121 1.00 92.56 223 ASN A CA 1
ATOM 1784 C C . ASN A 1 223 ? 4.270 -1.202 5.111 1.00 92.56 223 ASN A C 1
ATOM 1786 O O . ASN A 1 223 ? 5.491 -1.173 5.283 1.00 92.56 223 ASN A O 1
ATOM 1790 N N . PRO A 1 224 ? 3.703 -0.556 4.073 1.00 90.44 224 PRO A N 1
ATOM 1791 C CA . PRO A 1 224 ? 4.496 0.156 3.071 1.00 90.44 224 PRO A CA 1
ATOM 1792 C C . PRO A 1 224 ? 5.229 1.387 3.628 1.00 90.44 224 PRO A C 1
ATOM 1794 O O . PRO A 1 224 ? 6.154 1.872 2.980 1.00 90.44 224 PRO A O 1
ATOM 1797 N N . GLY A 1 225 ? 4.804 1.908 4.784 1.00 88.50 225 GLY A N 1
ATOM 1798 C CA . GLY A 1 225 ? 5.407 3.059 5.451 1.00 88.50 225 GLY A CA 1
ATOM 1799 C C . GLY A 1 225 ? 6.410 2.709 6.548 1.00 88.50 225 GLY A C 1
ATOM 1800 O O . GLY A 1 225 ? 6.924 3.628 7.178 1.00 88.50 225 GLY A O 1
ATOM 1801 N N . ASP A 1 226 ? 6.689 1.428 6.812 1.00 83.19 226 ASP A N 1
ATOM 1802 C CA . ASP A 1 226 ? 7.621 1.046 7.877 1.00 83.19 226 ASP A CA 1
ATOM 1803 C C . ASP A 1 226 ? 9.080 1.398 7.509 1.00 83.19 226 ASP A C 1
ATOM 1805 O O . ASP A 1 226 ? 9.664 0.786 6.602 1.00 83.19 226 ASP A O 1
ATOM 1809 N N . PRO A 1 227 ? 9.716 2.358 8.214 1.00 71.62 227 PRO A N 1
ATOM 1810 C CA . PRO A 1 227 ? 11.081 2.768 7.909 1.00 71.62 227 PRO A CA 1
ATOM 1811 C C . PRO A 1 227 ? 12.118 1.683 8.231 1.00 71.62 227 PRO A C 1
ATOM 1813 O O . PRO A 1 227 ? 13.189 1.675 7.619 1.00 71.62 227 PRO A O 1
ATOM 1816 N N . VAL A 1 228 ? 11.835 0.769 9.169 1.00 70.50 228 VAL A N 1
ATOM 1817 C CA . VAL A 1 228 ? 12.780 -0.281 9.583 1.00 70.50 228 VAL A CA 1
ATOM 1818 C C . VAL A 1 228 ? 12.897 -1.338 8.495 1.00 70.50 228 VAL A C 1
ATOM 1820 O O . VAL A 1 228 ? 14.006 -1.612 8.027 1.00 70.50 228 VAL A O 1
ATOM 1823 N N . ALA A 1 229 ? 11.754 -1.861 8.043 1.00 68.06 229 ALA A N 1
ATOM 1824 C CA . ALA A 1 229 ? 11.672 -2.755 6.895 1.00 68.06 229 ALA A CA 1
ATOM 1825 C C . ALA A 1 229 ? 12.359 -2.143 5.667 1.00 68.06 229 ALA A C 1
ATOM 1827 O O . ALA A 1 229 ? 13.183 -2.787 5.014 1.00 68.06 229 ALA A O 1
ATOM 1828 N N . ARG A 1 230 ? 12.093 -0.855 5.406 1.00 70.88 230 ARG A N 1
ATOM 1829 C CA . ARG A 1 230 ? 12.673 -0.138 4.269 1.00 70.88 230 ARG A CA 1
ATOM 1830 C C . ARG A 1 230 ? 14.197 -0.046 4.336 1.00 70.88 230 ARG A C 1
ATOM 1832 O O . ARG A 1 230 ? 14.873 -0.330 3.351 1.00 70.88 230 ARG A O 1
ATOM 1839 N N . LYS A 1 231 ? 14.756 0.318 5.492 1.00 70.56 231 LYS A N 1
ATOM 1840 C CA . LYS A 1 231 ? 16.210 0.432 5.672 1.00 70.56 231 LYS A CA 1
ATOM 1841 C C . LYS A 1 231 ? 16.912 -0.922 5.548 1.00 70.56 231 LYS A C 1
ATOM 1843 O O . LYS A 1 231 ? 17.894 -1.036 4.819 1.00 70.56 231 LYS A O 1
ATOM 1848 N N . ALA A 1 232 ? 16.392 -1.951 6.217 1.00 69.00 232 ALA A N 1
ATOM 1849 C CA . ALA A 1 232 ? 16.968 -3.295 6.166 1.00 69.00 232 ALA A CA 1
ATOM 1850 C C . ALA A 1 232 ? 17.016 -3.845 4.729 1.00 69.00 232 ALA A C 1
ATOM 1852 O O . ALA A 1 232 ? 17.978 -4.519 4.345 1.00 69.00 232 ALA A O 1
ATOM 1853 N N . ALA A 1 233 ? 16.006 -3.503 3.928 1.00 67.50 233 ALA A N 1
ATOM 1854 C CA . ALA A 1 233 ? 15.912 -3.879 2.530 1.00 67.50 233 ALA A CA 1
ATOM 1855 C C . ALA A 1 233 ? 16.978 -3.233 1.646 1.00 67.50 233 ALA A C 1
ATOM 1857 O O . ALA A 1 233 ? 17.623 -3.925 0.856 1.00 67.50 233 ALA A O 1
ATOM 1858 N N . LEU A 1 234 ? 17.184 -1.923 1.804 1.00 69.94 234 LEU A N 1
ATOM 1859 C CA . LEU A 1 234 ? 18.231 -1.189 1.097 1.00 69.94 234 LEU A CA 1
ATOM 1860 C C . LEU A 1 234 ? 19.609 -1.774 1.425 1.00 69.94 234 LEU A C 1
ATOM 1862 O O . LEU A 1 234 ? 20.369 -2.107 0.515 1.00 69.94 234 LEU A O 1
ATOM 1866 N N . ASP A 1 235 ? 19.880 -2.030 2.707 1.00 74.38 235 ASP A N 1
ATOM 1867 C CA . ASP A 1 235 ? 21.137 -2.636 3.151 1.00 74.38 235 ASP A CA 1
ATOM 1868 C C . ASP A 1 235 ? 21.345 -4.045 2.557 1.00 74.38 235 ASP A C 1
ATOM 1870 O O . ASP A 1 235 ? 22.458 -4.424 2.177 1.00 74.38 235 ASP A O 1
ATOM 1874 N N . ALA A 1 236 ? 20.287 -4.862 2.483 1.00 67.81 236 ALA A N 1
ATOM 1875 C CA . ALA A 1 236 ? 20.347 -6.198 1.888 1.00 67.81 236 ALA A CA 1
ATOM 1876 C C . ALA A 1 236 ? 20.604 -6.149 0.379 1.00 67.81 236 ALA A C 1
ATOM 1878 O O . ALA A 1 236 ? 21.397 -6.944 -0.140 1.00 67.81 236 ALA A O 1
ATOM 1879 N N . LEU A 1 237 ? 19.972 -5.201 -0.307 1.00 67.06 237 LEU A N 1
ATOM 1880 C CA . LEU A 1 237 ? 20.130 -5.014 -1.736 1.00 67.06 237 LEU A CA 1
ATOM 1881 C C . LEU A 1 237 ? 21.533 -4.524 -2.094 1.00 67.06 237 LEU A C 1
ATOM 1883 O O . LEU A 1 237 ? 22.164 -5.096 -2.983 1.00 67.06 237 LEU A O 1
ATOM 1887 N N . GLU A 1 238 ? 22.059 -3.536 -1.366 1.00 72.38 238 GLU A N 1
ATOM 1888 C CA . GLU A 1 238 ? 23.428 -3.055 -1.556 1.00 72.38 238 GLU A CA 1
ATOM 1889 C C . GLU A 1 238 ? 24.449 -4.185 -1.407 1.00 72.38 238 GLU A C 1
ATOM 1891 O O . GLU A 1 238 ? 25.369 -4.312 -2.218 1.00 72.38 238 GLU A O 1
ATOM 1896 N N . ARG A 1 239 ? 24.280 -5.055 -0.401 1.00 72.94 239 ARG A N 1
ATOM 1897 C CA . ARG A 1 239 ? 25.158 -6.220 -0.215 1.00 72.94 239 ARG A CA 1
ATOM 1898 C C . ARG A 1 239 ? 25.116 -7.174 -1.407 1.00 72.94 239 ARG A C 1
ATOM 1900 O O . ARG A 1 239 ? 26.153 -7.738 -1.751 1.00 72.94 239 ARG A O 1
ATOM 1907 N N . LYS A 1 240 ? 23.945 -7.380 -2.015 1.00 65.94 240 LYS A N 1
ATOM 1908 C CA . LYS A 1 240 ? 23.782 -8.279 -3.165 1.00 65.94 240 LYS A CA 1
ATOM 1909 C C . LYS A 1 240 ? 24.389 -7.682 -4.436 1.00 65.94 240 LYS A C 1
ATOM 1911 O O . LYS A 1 240 ? 25.197 -8.350 -5.073 1.00 65.94 240 LYS A O 1
ATOM 1916 N N . LEU A 1 241 ? 24.097 -6.413 -4.726 1.00 65.88 241 LEU A N 1
ATOM 1917 C CA . LEU A 1 241 ? 24.671 -5.682 -5.862 1.00 65.88 241 LEU A CA 1
ATOM 1918 C C . LEU A 1 241 ? 26.205 -5.643 -5.794 1.00 65.88 241 LEU A C 1
ATOM 1920 O O . LEU A 1 241 ? 26.878 -5.903 -6.787 1.00 65.88 241 LEU A O 1
ATOM 1924 N N . ARG A 1 242 ? 26.781 -5.407 -4.607 1.00 70.88 242 ARG A N 1
ATOM 1925 C CA . ARG A 1 242 ? 28.242 -5.453 -4.418 1.00 70.88 242 ARG A CA 1
ATOM 1926 C C . ARG A 1 242 ? 28.841 -6.831 -4.704 1.00 70.88 242 ARG A C 1
ATOM 1928 O O . ARG A 1 242 ? 29.966 -6.896 -5.179 1.00 70.88 242 ARG A O 1
ATOM 1935 N N . ARG A 1 243 ? 28.128 -7.925 -4.412 1.00 66.19 243 ARG A N 1
ATOM 1936 C CA . ARG A 1 243 ? 28.612 -9.289 -4.691 1.00 66.19 243 ARG A CA 1
ATOM 1937 C C . ARG A 1 243 ? 28.597 -9.619 -6.179 1.00 66.19 243 ARG A C 1
ATOM 1939 O O . ARG A 1 243 ? 29.531 -10.262 -6.624 1.00 66.19 243 ARG A O 1
ATOM 1946 N N . GLU A 1 244 ? 27.585 -9.161 -6.914 1.00 60.84 244 GLU A N 1
ATOM 1947 C CA . GLU A 1 244 ? 27.475 -9.369 -8.368 1.00 60.84 244 GLU A CA 1
ATOM 1948 C C . GLU A 1 244 ? 28.494 -8.535 -9.163 1.00 60.84 244 GLU A C 1
ATOM 1950 O O . GLU A 1 244 ? 28.949 -8.970 -10.211 1.00 60.84 244 GLU A O 1
ATOM 1955 N N . ILE A 1 245 ? 28.900 -7.360 -8.663 1.00 53.25 245 ILE A N 1
ATOM 1956 C CA . ILE A 1 245 ? 29.953 -6.534 -9.290 1.00 53.25 245 ILE A CA 1
ATOM 1957 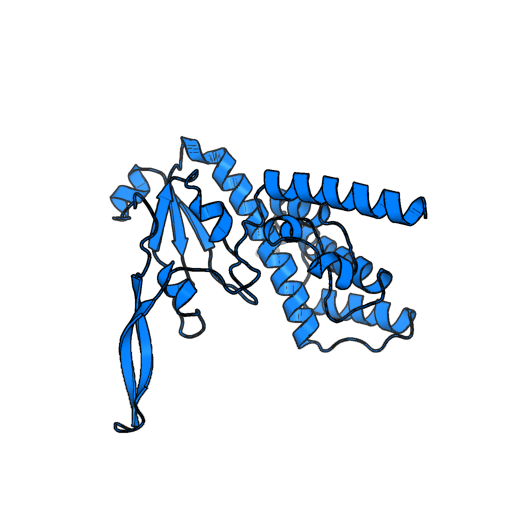C C . ILE A 1 245 ? 31.365 -7.100 -9.036 1.00 53.25 245 ILE A C 1
ATOM 1959 O O . ILE A 1 245 ? 32.284 -6.848 -9.811 1.00 53.25 245 ILE A O 1
ATOM 1963 N N . LEU A 1 246 ? 31.553 -7.836 -7.936 1.00 46.50 246 LEU A N 1
ATOM 1964 C CA . LEU A 1 246 ? 32.839 -8.427 -7.539 1.00 46.50 246 LEU A CA 1
ATOM 1965 C C . LEU A 1 246 ? 33.025 -9.881 -8.018 1.00 46.50 246 LEU A C 1
ATOM 1967 O O . LEU A 1 246 ? 34.058 -10.478 -7.711 1.00 46.50 246 LEU A O 1
ATOM 1971 N N . SER A 1 247 ? 32.042 -10.448 -8.725 1.00 44.91 247 SER A N 1
ATOM 1972 C CA . SER A 1 247 ? 32.054 -11.800 -9.307 1.00 44.91 247 SER A CA 1
ATOM 1973 C C . SER A 1 247 ? 32.180 -11.756 -10.821 1.00 44.91 247 SER A C 1
ATOM 1975 O O . SER A 1 247 ? 32.947 -12.577 -11.364 1.00 44.91 247 SER A O 1
#

Foldseek 3Di:
DPPDDDDADDALVQLLVLLVQADEDALVVLVPDDLLLNLRHFYQNVDRDSQLSVQLSVLLSCCRGRNDDLVSSQVSSCVSCVVVVHDRDDSVSSVQSNQVSNFLSVLLSVLVVCVVCCVQFQKKAKAAPPDQPDDQLQQQSHLAIEGSPPCQCFFQRDPLDGPGRMHMDTHGPVRCVVVVRDYDPDRDQWDWDWHWDQDPVVRDTDIDIDTHGNGGDPSRRGRSNDVVSNVVSVVVVVVVVVVVVVD

Secondary structure (DSSP, 8-state):
------------HHHHHHHHTPEE--HHHHHTS-TTGGGGEE--TT---HHHHHHHHHHHHHIIIII--HHHHHHHHHHHHHHTTPPPPPHHHHHHHHHHHHHHHHHHHHHHHHHHTTTT--EEEEE---STTS-HHHHTTTT-EEETT-TTHHHHSSP-STT---EEEEE-HHHHHHTT--B-SS--S-EEEEEEEEETTTTEEEEEEEEE---PPTT--S-TT-HHHHHHHHHHHHHHHHHHH--

pLDDT: mean 90.65, std 10.08, range [44.91, 98.69]

Sequence (247 aa):
MPEEITLEPLEFPEAIRAFGERVVISPEAFKALDEQTRAAAFTMGKVSELQLIAGAKEGLERALSEGGTFADFKNDFGALANKLGITPLSPHYLETVFLNGVQSSYHAGRWEQQQEVKELRPFLSYFTVGDDRVRPHHAALHGVTLPADHPRWQSIYPPNGHRCRCRVQSFSRTEAERRGLEVLDDLPEVRPVKMKVFDRFQRKFVTVTEQVEPRPDPGWAFNPGDPVARKAALDALERKLRREILS

Radius of gyration: 20.58 Å; chains: 1; bounding box: 66×61×53 Å